Protein 4GFT (pdb70)

Sequence (188 aa):
NVEELIKMFAHFDNNSTGYLTKSSQMKNILTTWALTDQEAIDALNAFSSSEDNIDYKLFCEDILQVQLQESGGGTVQPGGSLKLSCSAAPERAFSNYAMGWFRQAPGQEREFVAGITGSGRSQYYADSVKGRFTISRDNAMNAVYLQMNSVKAEDTAVYYCAARVVPVFSDSTKGYVYWGQGTQVTVSSH

Structure (mmCIF, N/CA/C/O backbone):
data_4GFT
#
_entry.id   4GFT
#
_cell.length_a   47.848
_cell.length_b   52.951
_cell.length_c   73.226
_cell.angle_alpha   90.00
_cell.angle_beta   90.00
_cell.angle_gamma   90.00
#
_symmetry.space_group_name_H-M   'P 21 21 21'
#
loop_
_entity.id
_entity.type
_entity.pdbx_description
1 polymer 'Myosin A tail domain interacting protein'
2 polymer Nanobody
3 non-polymer 1,2-ETHANEDIOL
4 water water
#
loop_
_atom_site.group_PDB
_atom_site.id
_atom_site.type_symbol
_atom_site.label_atom_id
_atom_site.label_alt_id
_atom_site.label_comp_id
_atom_site.label_asym_id
_atom_site.label_entity_id
_atom_site.label_seq_id
_atom_site.pdbx_PDB_ins_code
_atom_site.Cartn_x
_atom_site.Cartn_y
_atom_site.Cartn_z
_atom_site.occupancy
_atom_site.B_iso_or_equiv
_atom_site.auth_seq_id
_atom_site.auth_comp_id
_atom_site.auth_asym_id
_atom_site.auth_atom_id
_atom_site.pdbx_PDB_model_num
ATOM 1 N N . ASN A 1 5 ? 6.407 -17.376 -36.864 1.00 100.18 140 ASN A N 1
ATOM 2 C CA . ASN A 1 5 ? 5.825 -15.996 -36.904 1.00 96.50 140 ASN A CA 1
ATOM 3 C C . ASN A 1 5 ? 6.700 -14.916 -36.253 1.00 84.56 140 ASN A C 1
ATOM 4 O O . ASN A 1 5 ? 6.642 -13.756 -36.672 1.00 81.18 140 ASN A O 1
ATOM 9 N N . VAL A 1 6 ? 7.488 -15.270 -35.234 1.00 80.89 141 VAL A N 1
ATOM 10 C CA . VAL A 1 6 ? 8.590 -14.378 -34.818 1.00 73.05 141 VAL A CA 1
ATOM 11 C C . VAL A 1 6 ? 9.707 -14.493 -35.873 1.00 71.73 141 VAL A C 1
ATOM 12 O O . VAL A 1 6 ? 10.369 -13.504 -36.223 1.00 66.23 141 VAL A O 1
ATOM 16 N N . GLU A 1 7 ? 9.891 -15.707 -36.389 1.00 79.13 142 GLU A N 1
ATOM 17 C CA . GLU A 1 7 ? 10.777 -15.944 -37.514 1.00 83.64 142 GLU A CA 1
ATOM 18 C C . GLU A 1 7 ? 10.438 -14.998 -38.666 1.00 82.26 142 GLU A C 1
ATOM 19 O O . GLU A 1 7 ? 11.327 -14.367 -39.245 1.00 81.11 142 GLU A O 1
ATOM 21 N N . GLU A 1 8 ? 9.148 -14.908 -38.991 1.00 85.40 143 GLU A N 1
ATOM 22 C CA . GLU A 1 8 ? 8.665 -14.008 -40.038 1.00 88.59 143 GLU A CA 1
ATOM 23 C C . GLU A 1 8 ? 8.886 -12.544 -39.637 1.00 77.66 143 GLU A C 1
ATOM 24 O O . GLU A 1 8 ? 9.301 -11.729 -40.449 1.00 77.85 143 GLU A O 1
ATOM 26 N N . LEU A 1 9 ? 8.606 -12.221 -38.381 1.00 70.56 144 LEU A N 1
ATOM 27 C CA . LEU A 1 9 ? 8.793 -10.860 -37.882 1.00 62.63 144 LEU A CA 1
ATOM 28 C C . LEU A 1 9 ? 10.233 -10.366 -38.106 1.00 56.53 144 LEU A C 1
ATOM 29 O O . LEU A 1 9 ? 10.447 -9.274 -38.659 1.00 54.07 144 LEU A O 1
ATOM 34 N N . ILE A 1 10 ? 11.208 -11.177 -37.699 1.00 56.91 145 ILE A N 1
ATOM 35 C CA . ILE A 1 10 ? 12.611 -10.864 -37.937 1.00 56.20 145 ILE A CA 1
ATOM 36 C C . ILE A 1 10 ? 12.881 -10.620 -39.420 1.00 60.95 145 ILE A C 1
ATOM 37 O O . ILE A 1 10 ? 13.603 -9.675 -39.763 1.00 58.57 145 ILE A O 1
ATOM 42 N N . LYS A 1 11 ? 12.299 -11.436 -40.295 1.00 70.09 146 LYS A N 1
ATOM 43 C CA . LYS A 1 11 ? 12.451 -11.200 -41.735 1.00 79.61 146 LYS A CA 1
ATOM 44 C C . LYS A 1 11 ? 11.894 -9.821 -42.135 1.00 76.27 146 LYS A C 1
ATOM 45 O O . LYS A 1 11 ? 12.526 -9.088 -42.920 1.00 79.17 146 LYS A O 1
ATOM 47 N N . MET A 1 12 ? 10.722 -9.468 -41.599 1.00 72.97 147 MET A N 1
ATOM 48 C CA . MET A 1 12 ? 10.111 -8.157 -41.873 1.00 73.04 147 MET A CA 1
ATOM 49 C C . MET A 1 12 ? 10.947 -6.977 -41.362 1.00 62.10 147 MET A C 1
ATOM 50 O O . MET A 1 12 ? 11.079 -5.959 -42.043 1.00 64.30 147 MET A O 1
ATOM 55 N N . PHE A 1 13 ? 11.501 -7.107 -40.170 1.00 53.18 148 PHE A N 1
ATOM 56 C CA . PHE A 1 13 ? 12.420 -6.103 -39.683 1.00 46.12 148 PHE A CA 1
ATOM 57 C C . PHE A 1 13 ? 13.570 -6.014 -40.666 1.00 50.63 148 PHE A C 1
ATOM 58 O O . PHE A 1 13 ? 13.931 -4.932 -41.071 1.00 49.25 148 PHE A O 1
ATOM 66 N N . ALA A 1 14 ? 14.108 -7.157 -41.099 1.00 22.85 149 ALA A N 1
ATOM 67 C CA . ALA A 1 14 ? 15.238 -7.104 -42.025 1.00 24.50 149 ALA A CA 1
ATOM 68 C C . ALA A 1 14 ? 14.858 -6.423 -43.347 1.00 26.47 149 ALA A C 1
ATOM 69 O O . ALA A 1 14 ? 15.654 -5.651 -43.889 1.00 26.25 149 ALA A O 1
ATOM 71 N N . HIS A 1 15 ? 13.650 -6.688 -43.854 1.00 29.54 150 HIS A N 1
ATOM 72 C CA . HIS A 1 15 ? 13.157 -6.017 -45.076 1.00 32.05 150 HIS A CA 1
ATOM 73 C C . HIS A 1 15 ? 13.157 -4.491 -44.985 1.00 29.79 150 HIS A C 1
ATOM 74 O O . HIS A 1 15 ? 13.425 -3.812 -45.975 1.00 28.51 150 HIS A O 1
ATOM 81 N N . PHE A 1 16 ? 12.854 -3.931 -43.819 1.00 26.30 151 PHE A N 1
ATOM 82 C CA . PHE A 1 16 ? 12.872 -2.465 -43.676 1.00 25.24 151 PHE A CA 1
ATOM 83 C C . PHE A 1 16 ? 14.214 -1.900 -43.212 1.00 22.44 151 PHE A C 1
ATOM 84 O O . PHE A 1 16 ? 14.319 -0.696 -43.025 1.00 22.24 151 PHE A O 1
ATOM 92 N N . ASP A 1 17 ? 15.211 -2.756 -42.978 1.00 20.99 152 ASP A N 1
ATOM 93 C CA . ASP A 1 17 ? 16.566 -2.326 -42.588 1.00 18.55 152 ASP A CA 1
ATOM 94 C C . ASP A 1 17 ? 17.356 -2.071 -43.872 1.00 18.16 152 ASP A C 1
ATOM 95 O O . ASP A 1 17 ? 18.021 -2.953 -44.425 1.00 19.21 152 ASP A O 1
ATOM 100 N N . ASN A 1 18 ? 17.216 -0.850 -44.394 1.00 16.90 153 ASN A N 1
ATOM 101 C CA . ASN A 1 18 ? 17.684 -0.559 -45.749 1.00 17.48 153 ASN A CA 1
ATOM 102 C C . ASN A 1 18 ? 19.210 -0.725 -46.001 1.00 17.62 153 ASN A C 1
ATOM 103 O O . ASN A 1 18 ? 19.649 -1.133 -47.106 1.00 18.35 153 ASN A O 1
ATOM 108 N N . ASN A 1 19 ? 20.003 -0.440 -44.971 1.00 16.55 154 ASN A N 1
ATOM 109 C CA . ASN A 1 19 ? 21.452 -0.552 -45.015 1.00 17.77 154 ASN A CA 1
ATOM 110 C C . ASN A 1 19 ? 21.999 -1.824 -44.348 1.00 19.28 154 ASN A C 1
ATOM 111 O O . ASN A 1 19 ? 23.209 -1.978 -44.181 1.00 20.69 154 ASN A O 1
ATOM 116 N N . SER A 1 20 ? 21.103 -2.720 -43.944 1.00 20.17 155 SER A N 1
ATOM 117 C CA . SER A 1 20 ? 21.473 -3.990 -43.315 1.00 22.88 155 SER A CA 1
ATOM 118 C C . SER A 1 20 ? 22.418 -3.796 -42.125 1.00 23.39 155 SER A C 1
ATOM 119 O O . SER A 1 20 ? 23.452 -4.454 -42.035 1.00 26.17 155 SER A O 1
ATOM 122 N N . THR A 1 21 ? 22.083 -2.852 -41.264 1.00 21.80 156 THR A N 1
ATOM 123 C CA . THR A 1 21 ? 22.888 -2.517 -40.095 1.00 22.08 156 THR A CA 1
ATOM 124 C C . THR A 1 21 ? 22.503 -3.376 -38.897 1.00 22.22 156 THR A C 1
ATOM 125 O O . THR A 1 21 ? 23.253 -3.447 -37.928 1.00 23.19 156 THR A O 1
ATOM 129 N N . GLY A 1 22 ? 21.318 -3.978 -38.944 1.00 20.58 157 GLY A N 1
ATOM 130 C CA . GLY A 1 22 ? 20.797 -4.753 -37.798 1.00 21.40 157 GLY A CA 1
ATOM 131 C C . GLY A 1 22 ? 20.086 -3.863 -36.789 1.00 19.52 157 GLY A C 1
ATOM 132 O O . GLY A 1 22 ? 19.657 -4.350 -35.709 1.00 19.68 157 GLY A O 1
ATOM 133 N N . TYR A 1 23 ? 20.000 -2.575 -37.097 1.00 18.37 158 TYR A N 1
ATOM 134 C CA . TYR A 1 23 ? 19.321 -1.618 -36.244 1.00 18.64 158 TYR A CA 1
ATOM 135 C C . TYR A 1 23 ? 18.104 -0.969 -36.930 1.00 16.97 158 TYR A C 1
ATOM 136 O O . TYR A 1 23 ? 18.152 -0.655 -38.109 1.00 17.41 158 TYR A O 1
ATOM 145 N N . LEU A 1 24 ? 17.040 -0.764 -36.147 1.00 15.28 159 LEU A N 1
ATOM 146 C CA . LEU A 1 24 ? 15.897 0.055 -36.550 1.00 14.56 159 LEU A CA 1
ATOM 147 C C . LEU A 1 24 ? 15.534 0.945 -35.391 1.00 14.51 159 LEU A C 1
ATOM 148 O O . LEU A 1 24 ? 15.861 0.631 -34.254 1.00 15.30 159 LEU A O 1
ATOM 153 N N . THR A 1 25 ? 14.835 2.051 -35.678 1.00 13.92 160 THR A N 1
ATOM 154 C CA . THR A 1 25 ? 14.341 2.912 -34.593 1.00 14.90 160 THR A CA 1
ATOM 155 C C . THR A 1 25 ? 13.152 2.246 -33.924 1.00 14.60 160 THR A C 1
ATOM 156 O O . THR A 1 25 ? 12.444 1.424 -34.516 1.00 13.92 160 THR A O 1
ATOM 160 N N . LYS A 1 26 ? 12.906 2.623 -32.679 1.00 15.58 161 LYS A N 1
ATOM 161 C CA . LYS A 1 26 ? 11.703 2.115 -32.005 1.00 15.32 161 LYS A CA 1
ATOM 162 C C . LYS A 1 26 ? 10.449 2.389 -32.830 1.00 15.93 161 LYS A C 1
ATOM 163 O O . LYS A 1 26 ? 9.563 1.547 -32.945 1.00 15.88 161 LYS A O 1
ATOM 169 N N . SER A 1 27 ? 10.386 3.567 -33.426 1.00 16.02 162 SER A N 1
ATOM 170 C CA A SER A 1 27 ? 9.240 3.990 -34.217 0.70 17.97 162 SER A CA 1
ATOM 171 C CA B SER A 1 27 ? 9.185 3.941 -34.166 0.30 17.38 162 SER A CA 1
ATOM 172 C C . SER A 1 27 ? 8.977 3.053 -35.390 1.00 17.34 162 SER A C 1
ATOM 173 O O . SER A 1 27 ? 7.848 2.655 -35.650 1.00 19.22 162 SER A O 1
ATOM 178 N N . GLN A 1 28 ? 10.033 2.750 -36.114 1.00 16.21 163 GLN A N 1
ATOM 179 C CA . GLN A 1 28 ? 9.980 1.859 -37.242 1.00 16.31 163 GLN A CA 1
ATOM 180 C C . GLN A 1 28 ? 9.495 0.513 -36.797 1.00 17.22 163 GLN A C 1
ATOM 181 O O . GLN A 1 28 ? 8.680 -0.105 -37.480 1.00 19.18 163 GLN A O 1
ATOM 187 N N . MET A 1 29 ? 9.984 0.054 -35.648 1.00 15.72 164 MET A N 1
ATOM 188 C CA . MET A 1 29 ? 9.611 -1.226 -35.149 1.00 16.57 164 MET A CA 1
ATOM 189 C C . MET A 1 29 ? 8.161 -1.267 -34.701 1.00 17.21 164 MET A C 1
ATOM 190 O O . MET A 1 29 ? 7.523 -2.219 -35.019 1.00 19.17 164 MET A O 1
ATOM 195 N N . LYS A 1 30 ? 7.660 -0.203 -34.071 1.00 30.44 165 LYS A N 1
ATOM 196 C CA . LYS A 1 30 ? 6.251 -0.107 -33.690 1.00 34.51 165 LYS A CA 1
ATOM 197 C C . LYS A 1 30 ? 5.346 -0.132 -34.912 1.00 39.61 165 LYS A C 1
ATOM 198 O O . LYS A 1 30 ? 4.313 -0.787 -34.898 1.00 45.91 165 LYS A O 1
ATOM 204 N N . ASN A 1 31 ? 5.718 0.618 -35.946 1.00 41.71 166 ASN A N 1
ATOM 205 C CA . ASN A 1 31 ? 4.943 0.668 -37.198 1.00 51.85 166 ASN A CA 1
ATOM 206 C C . ASN A 1 31 ? 4.775 -0.721 -37.787 1.00 52.75 166 ASN A C 1
ATOM 207 O O . ASN A 1 31 ? 3.692 -1.089 -38.257 1.00 63.29 166 ASN A O 1
ATOM 212 N N . ILE A 1 32 ? 5.851 -1.496 -37.723 1.00 45.94 167 ILE A N 1
ATOM 213 C CA . ILE A 1 32 ? 5.873 -2.853 -38.248 1.00 51.58 167 ILE A CA 1
ATOM 214 C C . ILE A 1 32 ? 5.12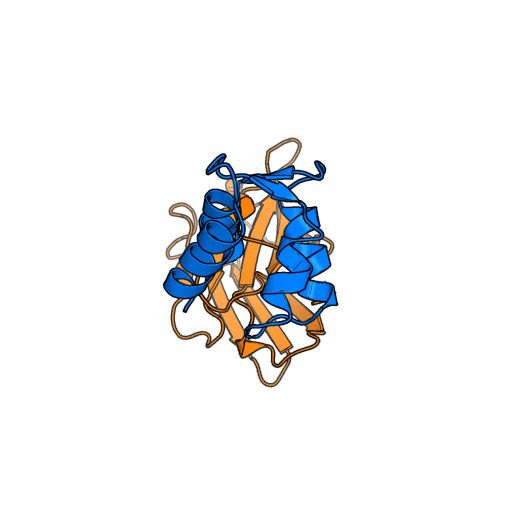2 -3.823 -37.340 1.00 54.76 167 ILE A C 1
ATOM 215 O O . ILE A 1 32 ? 4.414 -4.691 -37.816 1.00 66.99 167 ILE A O 1
ATOM 220 N N . LEU A 1 33 ? 5.300 -3.681 -36.031 1.00 48.22 168 LEU A N 1
ATOM 221 C CA . LEU A 1 33 ? 4.598 -4.517 -35.061 1.00 56.31 168 LEU A CA 1
ATOM 222 C C . LEU A 1 33 ? 3.082 -4.300 -35.108 1.00 66.49 168 LEU A C 1
ATOM 223 O O . LEU A 1 33 ? 2.321 -5.241 -34.853 1.00 81.09 168 LEU A O 1
ATOM 228 N N . THR A 1 34 ? 2.637 -3.083 -35.439 1.00 55.71 169 THR A N 1
ATOM 229 C CA . THR A 1 34 ? 1.211 -2.841 -35.691 1.00 64.85 169 THR A CA 1
ATOM 230 C C . THR A 1 34 ? 0.744 -3.705 -36.861 1.00 68.00 169 THR A C 1
ATOM 231 O O . THR A 1 34 ? -0.316 -4.315 -36.790 1.00 73.55 169 THR A O 1
ATOM 235 N N . THR A 1 35 ? 1.544 -3.775 -37.926 1.00 67.67 170 THR A N 1
ATOM 236 C CA . THR A 1 35 ? 1.206 -4.620 -39.081 1.00 75.09 170 THR A CA 1
ATOM 237 C C . THR A 1 35 ? 1.665 -6.063 -38.821 1.00 70.24 170 THR A C 1
ATOM 238 O O . THR A 1 35 ? 2.603 -6.537 -39.457 1.00 72.53 170 THR A O 1
ATOM 240 N N . TRP A 1 36 ? 0.979 -6.752 -37.900 1.00 68.42 171 TRP A N 1
ATOM 241 C CA . TRP A 1 36 ? 1.398 -8.068 -37.364 1.00 68.05 171 TRP A CA 1
ATOM 242 C C . TRP A 1 36 ? 0.946 -8.163 -35.908 1.00 65.46 171 TRP A C 1
ATOM 243 O O . TRP A 1 36 ? 0.354 -9.151 -35.490 1.00 71.05 171 TRP A O 1
ATOM 254 N N . ALA A 1 39 ? -0.263 -9.274 -32.284 1.00 83.36 174 ALA A N 1
ATOM 255 C CA . ALA A 1 39 ? -0.688 -9.914 -31.046 1.00 94.99 174 ALA A CA 1
ATOM 256 C C . ALA A 1 39 ? -0.613 -8.952 -29.853 1.00 98.67 174 ALA A C 1
ATOM 257 O O . ALA A 1 39 ? -1.566 -8.830 -29.083 1.00 109.11 174 ALA A O 1
ATOM 259 N N . LEU A 1 40 ? 0.532 -8.284 -29.714 1.00 33.12 175 LEU A N 1
ATOM 260 C CA . LEU A 1 40 ? 0.779 -7.276 -28.665 1.00 27.89 175 LEU A CA 1
ATOM 261 C C . LEU A 1 40 ? -0.168 -6.108 -28.796 1.00 24.43 175 LEU A C 1
ATOM 262 O O . LEU A 1 40 ? -0.560 -5.722 -29.910 1.00 26.60 175 LEU A O 1
ATOM 267 N N . THR A 1 41 ? -0.526 -5.502 -27.676 1.00 21.30 176 THR A N 1
ATOM 268 C CA . THR A 1 41 ? -1.240 -4.239 -27.748 1.00 19.78 176 THR A CA 1
ATOM 269 C C . THR A 1 41 ? -0.256 -3.147 -28.147 1.00 17.35 176 THR A C 1
ATOM 270 O O . THR A 1 41 ? 0.956 -3.318 -28.017 1.00 17.02 176 THR A O 1
ATOM 274 N N . ASP A 1 42 ? -0.767 -2.022 -28.633 1.00 17.32 177 ASP A N 1
ATOM 275 C CA . ASP A 1 42 ? 0.130 -0.881 -28.932 1.00 16.65 177 ASP A CA 1
ATOM 276 C C . ASP A 1 42 ? 0.949 -0.525 -27.707 1.00 13.83 177 ASP A C 1
ATOM 277 O O . ASP A 1 42 ? 2.160 -0.233 -27.797 1.00 13.79 177 ASP A O 1
ATOM 282 N N . GLN A 1 43 ? 0.309 -0.522 -26.548 1.00 13.06 178 GLN A N 1
ATOM 283 C CA . GLN A 1 43 ? 1.028 -0.141 -25.314 1.00 12.22 178 GLN A CA 1
ATOM 284 C C . GLN A 1 43 ? 2.109 -1.153 -24.952 1.00 12.68 178 GLN A C 1
ATOM 285 O O . GLN A 1 43 ? 3.186 -0.790 -24.508 1.00 13.12 178 GLN A O 1
ATOM 291 N N . GLU A 1 44 ? 1.815 -2.430 -25.148 1.00 12.89 179 GLU A N 1
ATOM 292 C CA . GLU A 1 44 ? 2.814 -3.474 -24.891 1.00 13.02 179 GLU A CA 1
ATOM 293 C C . GLU A 1 44 ? 4.017 -3.335 -25.791 1.00 12.93 179 GLU A C 1
ATOM 294 O O . GLU A 1 44 ? 5.133 -3.568 -25.350 1.00 13.35 179 GLU A O 1
ATOM 300 N N . ALA A 1 45 ? 3.802 -2.961 -27.031 1.00 13.08 180 ALA A N 1
ATOM 301 C CA . ALA A 1 45 ? 4.946 -2.716 -27.933 1.00 13.99 180 ALA A CA 1
ATOM 302 C C . ALA A 1 45 ? 5.818 -1.593 -27.417 1.00 13.99 180 ALA A C 1
ATOM 303 O O . ALA A 1 45 ? 7.034 -1.738 -27.340 1.00 14.41 180 ALA A O 1
ATOM 305 N N . ILE A 1 46 ? 5.208 -0.475 -27.036 1.00 13.57 181 ILE A N 1
ATOM 306 C CA . ILE A 1 46 ? 5.960 0.639 -26.418 1.00 13.21 181 ILE A CA 1
ATOM 307 C C . ILE A 1 46 ? 6.750 0.171 -25.171 1.00 12.88 181 ILE A C 1
ATOM 308 O O . ILE A 1 46 ? 7.964 0.406 -25.032 1.00 13.83 181 ILE A O 1
ATOM 313 N N . ASP A 1 47 ? 6.039 -0.490 -24.261 1.00 12.59 182 ASP A N 1
ATOM 314 C CA . ASP A 1 47 ? 6.626 -0.924 -23.018 1.00 13.57 182 ASP A CA 1
ATOM 315 C C . ASP A 1 47 ? 7.769 -1.906 -23.255 1.00 13.11 182 ASP A C 1
ATOM 316 O O . ASP A 1 47 ? 8.760 -1.849 -22.569 1.00 14.24 182 ASP A O 1
ATOM 321 N N . ALA A 1 48 ? 7.573 -2.875 -24.145 1.00 12.85 183 ALA A N 1
ATOM 322 C CA . ALA A 1 48 ? 8.604 -3.840 -24.461 1.00 13.39 183 ALA A CA 1
ATOM 323 C C . ALA A 1 48 ? 9.853 -3.215 -25.016 1.00 13.77 183 ALA A C 1
ATOM 324 O O . ALA A 1 48 ? 10.958 -3.546 -24.591 1.00 14.71 183 ALA A O 1
ATOM 326 N N . LEU A 1 49 ? 9.692 -2.309 -25.951 1.00 13.44 184 LEU A N 1
ATOM 327 C CA . LEU A 1 49 ? 10.850 -1.648 -26.518 1.00 13.89 184 LEU A CA 1
ATOM 328 C C . LEU A 1 49 ? 11.550 -0.795 -25.483 1.00 13.89 184 LEU A C 1
ATOM 329 O O . LEU A 1 49 ? 12.767 -0.792 -25.420 1.00 15.40 184 LEU A O 1
ATOM 334 N N . ASN A 1 50 ? 10.797 -0.124 -24.627 1.00 14.28 185 ASN A N 1
ATOM 335 C CA . ASN A 1 50 ? 11.414 0.680 -23.565 1.00 15.59 185 ASN A CA 1
ATOM 336 C C . ASN A 1 50 ? 12.072 -0.152 -22.466 1.00 15.82 185 ASN A C 1
ATOM 337 O O . ASN A 1 50 ? 13.121 0.223 -21.956 1.00 17.31 185 ASN A O 1
ATOM 342 N N . ALA A 1 51 ? 11.523 -1.316 -22.170 1.00 16.15 186 ALA A N 1
ATOM 343 C CA . ALA A 1 51 ? 12.160 -2.228 -21.226 1.00 17.27 186 ALA A CA 1
ATOM 344 C C . ALA A 1 51 ? 13.496 -2.727 -21.771 1.00 17.88 186 ALA A C 1
ATOM 345 O O . ALA A 1 51 ? 14.443 -2.932 -21.035 1.00 19.18 186 ALA A O 1
ATOM 347 N N . PHE A 1 52 ? 13.526 -2.998 -23.063 1.00 16.93 187 PHE A N 1
ATOM 348 C CA . PHE A 1 52 ? 14.701 -3.523 -23.705 1.00 17.71 187 PHE A CA 1
ATOM 349 C C . PHE A 1 52 ? 15.840 -2.515 -23.779 1.00 18.70 187 PHE A C 1
ATOM 350 O O . PHE A 1 52 ? 16.975 -2.875 -23.548 1.00 19.77 187 PHE A O 1
ATOM 358 N N . SER A 1 53 ? 15.533 -1.258 -24.089 1.00 18.02 188 SER A N 1
ATOM 359 C CA . SER A 1 53 ? 16.574 -0.275 -24.261 1.00 20.47 188 SER A CA 1
ATOM 360 C C . SER A 1 53 ? 16.062 1.130 -24.132 1.00 20.78 188 SER A C 1
ATOM 361 O O . SER A 1 53 ? 14.958 1.415 -24.577 1.00 19.85 188 SER A O 1
ATOM 364 N N . SER A 1 54 ? 16.933 1.999 -23.597 1.00 22.96 189 SER A N 1
ATOM 365 C CA A SER A 1 54 ? 16.637 3.419 -23.468 0.50 23.88 189 SER A CA 1
ATOM 366 C CA B SER A 1 54 ? 16.664 3.426 -23.461 0.50 23.66 189 SER A CA 1
ATOM 367 C C . SER A 1 54 ? 17.076 4.217 -24.694 1.00 24.94 189 SER A C 1
ATOM 368 O O . SER A 1 54 ? 16.766 5.388 -24.789 1.00 27.64 189 SER A O 1
ATOM 373 N N . GLU A 1 55 ? 17.798 3.580 -25.612 1.00 33.81 190 GLU A N 1
ATOM 374 C CA . GLU A 1 55 ? 18.280 4.227 -26.854 1.00 32.59 190 GLU A CA 1
ATOM 375 C C . GLU A 1 55 ? 17.266 4.043 -27.975 1.00 26.91 190 GLU A C 1
ATOM 376 O O . GLU A 1 55 ? 16.601 3.018 -28.034 1.00 23.96 190 GLU A O 1
ATOM 382 N N . ASP A 1 56 ? 17.205 4.992 -28.900 1.00 27.05 191 ASP A N 1
ATOM 383 C CA . ASP A 1 56 ? 16.198 4.944 -29.970 1.00 25.43 191 ASP A CA 1
ATOM 384 C C . ASP A 1 56 ? 16.480 3.894 -31.009 1.00 22.21 191 ASP A C 1
ATOM 385 O O . ASP A 1 56 ? 15.547 3.424 -31.658 1.00 22.32 191 ASP A O 1
ATOM 390 N N . ASN A 1 57 ? 17.747 3.565 -31.225 1.00 20.95 192 ASN A N 1
ATOM 391 C CA . ASN A 1 57 ? 18.113 2.575 -32.237 1.00 19.03 192 ASN A CA 1
ATOM 392 C C . ASN A 1 57 ? 18.233 1.229 -31.562 1.00 17.93 192 ASN A C 1
ATOM 393 O O . ASN A 1 57 ? 18.990 1.094 -30.579 1.00 19.99 192 ASN A O 1
ATOM 398 N N . ILE A 1 58 ? 17.530 0.247 -32.113 1.00 16.32 193 ILE A N 1
ATOM 399 C CA . ILE A 1 58 ? 17.353 -1.068 -31.486 1.00 16.56 193 ILE A CA 1
ATOM 400 C C . ILE A 1 58 ? 17.926 -2.193 -32.344 1.00 17.00 193 ILE A C 1
ATOM 401 O O . ILE A 1 58 ? 17.665 -2.242 -33.517 1.00 16.33 193 ILE A O 1
ATOM 406 N N . ASP A 1 59 ? 18.696 -3.069 -31.724 1.00 20.59 194 ASP A N 1
ATOM 407 C CA . ASP A 1 59 ? 19.193 -4.310 -32.347 1.00 20.45 194 ASP A CA 1
ATOM 408 C C . ASP A 1 59 ? 17.985 -5.237 -32.396 1.00 18.25 194 ASP A C 1
ATOM 409 O O . ASP A 1 59 ? 17.642 -5.913 -31.383 1.00 17.81 194 ASP A O 1
ATOM 414 N N . TYR A 1 60 ? 17.290 -5.240 -33.536 1.00 17.64 195 TYR A N 1
ATOM 415 C CA . TYR A 1 60 ? 16.002 -5.921 -33.591 1.00 17.05 195 TYR A CA 1
ATOM 416 C C . TYR A 1 60 ? 16.092 -7.429 -33.408 1.00 17.99 195 TYR A C 1
ATOM 417 O O . TYR A 1 60 ? 15.179 -8.044 -32.828 1.00 17.69 195 TYR A O 1
ATOM 426 N N . LYS A 1 61 ? 17.190 -8.033 -33.833 1.00 19.96 196 LYS A N 1
ATOM 427 C CA . LYS A 1 61 ? 17.371 -9.468 -33.637 1.00 22.38 196 LYS A CA 1
ATOM 428 C C . LYS A 1 61 ? 17.482 -9.822 -32.183 1.00 21.74 196 LYS A C 1
ATOM 429 O O . LYS A 1 61 ? 16.869 -10.780 -31.725 1.00 22.30 196 LYS A O 1
ATOM 435 N N . LEU A 1 62 ? 18.241 -9.020 -31.458 1.00 21.14 197 LEU A N 1
ATOM 436 C CA . LEU A 1 62 ? 18.419 -9.239 -30.025 1.00 21.54 197 LEU A CA 1
ATOM 437 C C . LEU A 1 62 ? 17.128 -8.960 -29.274 1.00 18.98 197 LEU A C 1
ATOM 438 O O . LEU A 1 62 ? 16.811 -9.640 -28.300 1.00 19.03 197 LEU A O 1
ATOM 443 N N . PHE A 1 63 ? 16.396 -7.951 -29.727 1.00 17.34 198 PHE A N 1
ATOM 444 C CA . PHE A 1 63 ? 15.075 -7.637 -29.143 1.00 16.48 198 PHE A CA 1
ATOM 445 C C . PHE A 1 63 ? 14.146 -8.832 -29.271 1.00 17.25 198 PHE A C 1
ATOM 446 O O . PHE A 1 63 ? 13.463 -9.265 -28.312 1.00 16.85 198 PHE A O 1
ATOM 454 N N . CYS A 1 64 ? 14.141 -9.423 -30.447 1.00 18.62 199 CYS A N 1
ATOM 455 C CA . CYS A 1 64 ? 13.252 -10.553 -30.672 1.00 21.21 199 CYS A CA 1
ATOM 456 C C . CYS A 1 64 ? 13.682 -11.733 -29.797 1.00 22.51 199 CYS A C 1
ATOM 457 O O . CYS A 1 64 ? 12.839 -12.387 -29.164 1.00 23.31 199 CYS A O 1
ATOM 460 N N . GLU A 1 65 ? 14.984 -11.990 -29.759 1.00 23.54 200 GLU A N 1
ATOM 461 C CA . GLU A 1 65 ? 15.495 -13.099 -28.946 1.00 26.51 200 GLU A CA 1
ATOM 462 C C . GLU A 1 65 ? 15.154 -12.960 -27.456 1.00 24.87 200 GLU A C 1
ATOM 463 O O . GLU A 1 65 ? 14.761 -13.938 -26.809 1.00 25.33 200 GLU A O 1
ATOM 469 N N . ASP A 1 66 ? 15.358 -11.767 -26.916 1.00 22.61 201 ASP A N 1
ATOM 470 C CA . ASP A 1 66 ? 15.140 -11.503 -25.509 1.00 22.33 201 ASP A CA 1
ATOM 471 C C . ASP A 1 66 ? 13.675 -11.353 -25.149 1.00 20.31 201 ASP A C 1
ATOM 472 O O . ASP A 1 66 ? 13.238 -11.904 -24.123 1.00 20.47 201 ASP A O 1
ATOM 477 N N . ILE A 1 67 ? 12.927 -10.587 -25.937 1.00 18.36 202 ILE A N 1
ATOM 478 C CA . ILE A 1 67 ? 11.575 -10.186 -25.520 1.00 18.08 202 ILE A CA 1
ATOM 479 C C . ILE A 1 67 ? 10.486 -11.088 -26.064 1.00 19.08 202 ILE A C 1
ATOM 480 O O . ILE A 1 67 ? 9.427 -11.264 -25.420 1.00 19.21 202 ILE A O 1
ATOM 485 N N . LEU A 1 68 ? 10.711 -11.630 -27.258 1.00 19.70 203 LEU A N 1
ATOM 486 C CA . LEU A 1 68 ? 9.667 -12.357 -27.969 1.00 22.77 203 LEU A CA 1
ATOM 487 C C . LEU A 1 68 ? 9.825 -13.864 -28.080 1.00 26.19 203 LEU A C 1
ATOM 488 O O . LEU A 1 68 ? 8.852 -14.536 -28.384 1.00 29.31 203 LEU A O 1
ATOM 493 N N . GLN A 1 69 ? 11.008 -14.393 -27.801 1.00 28.02 204 GLN A N 1
ATOM 494 C CA . GLN A 1 69 ? 11.291 -15.824 -28.000 1.00 34.00 204 GLN A CA 1
ATOM 495 C C . GLN A 1 69 ? 11.522 -16.574 -26.698 1.00 35.56 204 GLN A C 1
ATOM 496 O O . GLN A 1 69 ? 11.630 -17.822 -26.692 1.00 39.80 204 GLN A O 1
ATOM 511 N N . VAL B 2 2 ? 0.414 -5.451 -18.098 1.00 15.83 3 VAL B N 1
ATOM 512 C CA . VAL B 2 2 ? -0.071 -6.208 -16.962 1.00 15.71 3 VAL B CA 1
ATOM 513 C C . VAL B 2 2 ? 0.310 -5.455 -15.707 1.00 16.75 3 VAL B C 1
ATOM 514 O O . VAL B 2 2 ? 1.494 -5.239 -15.484 1.00 16.23 3 VAL B O 1
ATOM 518 N N . GLN B 2 3 ? -0.668 -5.084 -14.883 1.00 16.51 4 GLN B N 1
ATOM 519 C CA . GLN B 2 3 ? -0.382 -4.567 -13.554 1.00 18.14 4 GLN B CA 1
ATOM 520 C C . GLN B 2 3 ? -0.224 -5.796 -12.686 1.00 15.78 4 GLN B C 1
ATOM 521 O O . GLN B 2 3 ? -1.042 -6.688 -12.756 1.00 16.16 4 GLN B O 1
ATOM 527 N N . LEU B 2 4 ? 0.757 -5.781 -11.785 1.00 14.02 5 LEU B N 1
ATOM 528 C CA . LEU B 2 4 ? 1.096 -6.952 -10.972 1.00 13.58 5 LEU B CA 1
ATOM 529 C C . LEU B 2 4 ? 1.273 -6.542 -9.514 1.00 14.07 5 LEU B C 1
ATOM 530 O O . LEU B 2 4 ? 1.971 -5.584 -9.234 1.00 14.89 5 LEU B O 1
ATOM 535 N N . GLN B 2 5 ? 0.662 -7.273 -8.588 1.00 14.49 6 GLN B N 1
ATOM 536 C CA . GLN B 2 5 ? 0.792 -6.975 -7.185 1.00 15.23 6 GLN B CA 1
ATOM 537 C C . GLN B 2 5 ? 0.905 -8.276 -6.398 1.00 14.72 6 GLN B C 1
ATOM 538 O O . GLN B 2 5 ? -0.018 -9.087 -6.406 1.00 16.35 6 GLN B O 1
ATOM 544 N N . GLU B 2 6 ? 2.013 -8.412 -5.671 1.00 14.65 7 GLU B N 1
ATOM 545 C CA . GLU B 2 6 ? 2.260 -9.569 -4.823 1.00 14.99 7 GLU B CA 1
ATOM 546 C C . GLU B 2 6 ? 1.603 -9.409 -3.473 1.00 15.82 7 GLU B C 1
ATOM 547 O O . GLU B 2 6 ? 1.445 -8.281 -2.963 1.00 15.67 7 GLU B O 1
ATOM 553 N N . SER B 2 7 ? 1.365 -10.553 -2.858 1.00 16.94 8 SER B N 1
ATOM 554 C CA . SER B 2 7 ? 0.883 -10.624 -1.503 1.00 18.24 8 SER B CA 1
ATOM 555 C C . SER B 2 7 ? 1.359 -11.925 -0.865 1.00 17.66 8 SER B C 1
ATOM 556 O O . SER B 2 7 ? 1.867 -12.819 -1.531 1.00 16.37 8 SER B O 1
ATOM 559 N N . GLY B 2 8 ? 1.221 -12.015 0.452 1.00 17.51 9 GLY B N 1
ATOM 560 C CA . GLY B 2 8 ? 1.630 -13.229 1.157 1.00 18.88 9 GLY B CA 1
ATOM 561 C C . GLY B 2 8 ? 3.011 -13.177 1.781 1.00 19.60 9 GLY B C 1
ATOM 562 O O . GLY B 2 8 ? 3.432 -14.153 2.389 1.00 22.66 9 GLY B O 1
ATOM 563 N N . GLY B 2 9 ? 3.692 -12.045 1.694 1.00 20.09 10 GLY B N 1
ATOM 564 C CA . GLY B 2 9 ? 5.015 -11.937 2.286 1.00 21.06 10 GLY B CA 1
ATOM 565 C C . GLY B 2 9 ? 4.954 -12.005 3.788 1.00 22.89 10 GLY B C 1
ATOM 566 O O . GLY B 2 9 ? 3.886 -11.806 4.403 1.00 23.73 10 GLY B O 1
ATOM 567 N N . GLY B 2 10 ? 6.104 -12.240 4.402 1.00 22.91 11 GLY B N 1
ATOM 568 C CA . GLY B 2 10 ? 6.194 -12.262 5.850 1.00 23.95 11 GLY B CA 1
ATOM 569 C C . GLY B 2 10 ? 7.318 -13.157 6.305 1.00 25.13 11 GLY B C 1
ATOM 570 O O . GLY B 2 10 ? 8.256 -13.424 5.556 1.00 24.58 11 GLY B O 1
ATOM 571 N N . THR B 2 11 ? 7.203 -13.611 7.550 1.00 26.94 12 THR B N 1
ATOM 572 C CA . THR B 2 11 ? 8.239 -14.379 8.208 1.00 29.97 12 THR B CA 1
ATOM 573 C C . THR B 2 11 ? 7.815 -15.852 8.294 1.00 30.53 12 THR B C 1
ATOM 574 O O . THR B 2 11 ? 6.649 -16.165 8.474 1.00 32.01 12 THR B O 1
ATOM 578 N N . VAL B 2 12 ? 8.773 -16.738 8.107 1.00 29.17 13 VAL B N 1
ATOM 579 C CA . VAL B 2 12 ? 8.537 -18.164 8.111 1.00 26.43 13 VAL B CA 1
ATOM 580 C C . VAL B 2 12 ? 9.772 -18.808 8.771 1.00 25.10 13 VAL B C 1
ATOM 581 O O . VAL B 2 12 ? 10.901 -18.375 8.554 1.00 24.45 13 VAL B O 1
ATOM 585 N N . GLN B 2 13 ? 9.554 -19.844 9.569 1.00 26.24 14 GLN B N 1
ATOM 586 C CA . GLN B 2 13 ? 10.654 -20.584 10.191 1.00 26.91 14 GLN B CA 1
ATOM 587 C C . GLN B 2 13 ? 11.438 -21.385 9.184 1.00 25.65 14 GLN B C 1
ATOM 588 O O . GLN B 2 13 ? 10.840 -21.907 8.216 1.00 25.19 14 GLN B O 1
ATOM 594 N N . PRO B 2 14 ? 12.754 -21.577 9.431 1.00 25.86 15 PRO B N 1
ATOM 595 C CA . PRO B 2 14 ? 13.472 -22.538 8.607 1.00 27.49 15 PRO B CA 1
ATOM 596 C C . PRO B 2 14 ? 12.748 -23.877 8.579 1.00 30.05 15 PRO B C 1
ATOM 597 O O . PRO B 2 14 ? 12.316 -24.382 9.6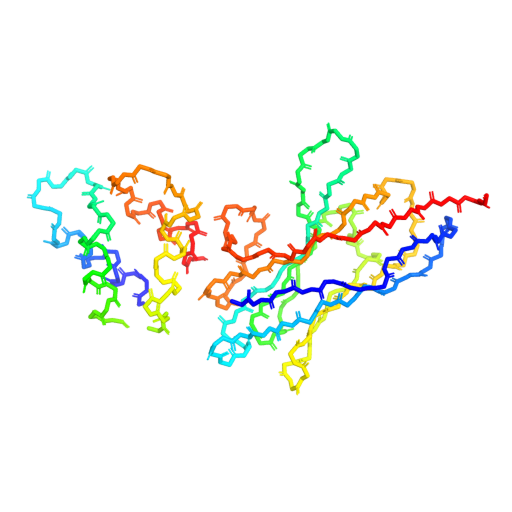31 1.00 31.59 15 PRO B O 1
ATOM 601 N N . GLY B 2 15 ? 12.644 -24.439 7.379 1.00 31.01 16 GLY B N 1
ATOM 602 C CA . GLY B 2 15 ? 11.969 -25.704 7.155 1.00 34.65 16 GLY B CA 1
ATOM 603 C C . GLY B 2 15 ? 10.486 -25.568 6.917 1.00 32.25 16 GLY B C 1
ATOM 604 O O . GLY B 2 15 ? 9.825 -26.544 6.545 1.00 35.65 16 GLY B O 1
ATOM 605 N N . GLY B 2 16 ? 9.960 -24.350 7.082 1.00 28.52 17 GLY B N 1
ATOM 606 C CA . GLY B 2 16 ? 8.534 -24.104 6.996 1.00 27.02 17 GLY B CA 1
ATOM 607 C C . GLY B 2 16 ? 8.073 -23.862 5.566 1.00 25.19 17 GLY B C 1
ATOM 608 O O . GLY B 2 16 ? 8.844 -24.041 4.605 1.00 25.62 17 GLY B O 1
ATOM 609 N N . SER B 2 17 ? 6.815 -23.455 5.446 1.00 24.39 18 SER B N 1
ATOM 610 C CA . SER B 2 17 ? 6.169 -23.230 4.133 1.00 24.14 18 SER B CA 1
ATOM 611 C C . SER B 2 17 ? 5.464 -21.892 4.136 1.00 22.72 18 SER B C 1
ATOM 612 O O . SER B 2 17 ? 4.990 -21.453 5.184 1.00 23.06 18 SER B O 1
ATOM 615 N N . LEU B 2 18 ? 5.396 -21.247 2.964 1.00 22.39 19 LEU B N 1
ATOM 616 C CA . LEU B 2 18 ? 4.735 -19.968 2.777 1.00 24.44 19 LEU B CA 1
ATOM 617 C C . LEU B 2 18 ? 4.292 -19.930 1.320 1.00 25.33 19 LEU B C 1
ATOM 618 O O . LEU B 2 18 ? 4.962 -20.480 0.455 1.00 25.73 19 LEU B O 1
ATOM 623 N N . LYS B 2 19 ? 3.157 -19.323 1.021 1.00 18.45 20 LYS B N 1
ATOM 624 C CA . LYS B 2 19 ? 2.766 -19.218 -0.360 1.00 17.39 20 LYS B CA 1
ATOM 625 C C . LYS B 2 19 ? 2.531 -17.785 -0.766 1.00 16.48 20 LYS B C 1
ATOM 626 O O . LYS B 2 19 ? 1.762 -17.084 -0.119 1.00 16.89 20 LYS B O 1
ATOM 632 N N . LEU B 2 20 ? 3.213 -17.347 -1.817 1.00 14.58 21 LEU B N 1
ATOM 633 C CA . LEU B 2 20 ? 3.041 -16.023 -2.362 1.00 14.50 21 LEU B CA 1
ATOM 634 C C . LEU B 2 20 ? 2.024 -16.041 -3.465 1.00 13.87 21 LEU B C 1
ATOM 635 O O . LEU B 2 20 ? 1.935 -17.015 -4.194 1.00 13.45 21 LEU B O 1
ATOM 640 N N . SER B 2 21 ? 1.245 -14.965 -3.564 1.00 14.92 22 SER B N 1
ATOM 641 C CA . SER B 2 21 ? 0.293 -14.765 -4.662 1.00 14.73 22 SER B CA 1
ATOM 642 C C . SER B 2 21 ? 0.717 -13.483 -5.414 1.00 15.24 22 SER B C 1
ATOM 643 O O . SER B 2 21 ? 1.395 -12.596 -4.869 1.00 14.78 22 SER B O 1
ATOM 646 N N . CYS B 2 22 ? 0.327 -13.421 -6.675 1.00 15.11 23 CYS B N 1
ATOM 647 C CA . CYS B 2 22 ? 0.554 -12.258 -7.507 1.00 16.02 23 CYS B CA 1
ATOM 648 C C . CYS B 2 22 ? -0.699 -12.108 -8.331 1.00 16.66 23 CYS B C 1
ATOM 649 O O . CYS B 2 22 ? -1.119 -13.041 -8.998 1.00 17.65 23 CYS B O 1
ATOM 652 N N . SER B 2 23 ? -1.380 -10.986 -8.177 1.00 16.60 24 SER B N 1
ATOM 653 C CA . SER B 2 23 ? -2.584 -10.723 -8.932 1.00 18.26 24 SER B CA 1
ATOM 654 C C . SER B 2 23 ? -2.193 -9.873 -10.124 1.00 17.21 24 SER B C 1
ATOM 655 O O . SER B 2 23 ? -1.407 -8.942 -9.992 1.00 16.86 24 SER B O 1
ATOM 658 N N . ALA B 2 24 ? -2.826 -10.162 -11.250 1.00 15.91 25 ALA B N 1
ATOM 659 C CA . ALA B 2 24 ? -2.467 -9.559 -12.510 1.00 15.17 25 ALA B CA 1
ATOM 660 C C . ALA B 2 24 ? -3.697 -8.907 -13.104 1.00 15.78 25 ALA B C 1
ATOM 661 O O . ALA B 2 24 ? -4.792 -9.469 -13.034 1.00 15.55 25 ALA B O 1
ATOM 663 N N . ALA B 2 25 ? -3.505 -7.736 -13.676 1.00 15.37 26 ALA B N 1
ATOM 664 C CA . ALA B 2 25 ? -4.574 -7.056 -14.415 1.00 16.41 26 ALA B CA 1
ATOM 665 C C . ALA B 2 25 ? -4.064 -6.857 -15.810 1.00 16.48 26 ALA B C 1
ATOM 666 O O . ALA B 2 25 ? -3.464 -5.839 -16.096 1.00 17.20 26 ALA B O 1
ATOM 668 N N . PRO B 2 26 ? -4.255 -7.875 -16.676 1.00 16.88 27 PRO B N 1
ATOM 669 C CA . PRO B 2 26 ? -3.701 -7.826 -18.027 1.00 16.59 27 PRO B CA 1
ATOM 670 C C . PRO B 2 26 ? -4.673 -7.235 -19.022 1.00 17.24 27 PRO B C 1
ATOM 671 O O . PRO B 2 26 ? -5.894 -7.353 -18.857 1.00 19.02 27 PRO B O 1
ATOM 675 N N . GLU B 2 27 ? -4.171 -6.599 -20.086 1.00 17.55 28 GLU B N 1
ATOM 676 C CA . GLU B 2 27 ? -5.064 -6.021 -21.078 1.00 19.55 28 GLU B CA 1
ATOM 677 C C . GLU B 2 27 ? -5.631 -7.074 -22.015 1.00 18.60 28 GLU B C 1
ATOM 678 O O . GLU B 2 27 ? -6.723 -6.903 -22.540 1.00 21.09 28 GLU B O 1
ATOM 684 N N . ARG B 2 28 ? -4.861 -8.119 -22.274 1.00 17.79 29 ARG B N 1
ATOM 685 C CA . ARG B 2 28 ? -5.311 -9.263 -23.055 1.00 17.63 29 ARG B CA 1
ATOM 686 C C . ARG B 2 28 ? -5.529 -10.422 -22.106 1.00 16.24 29 ARG B C 1
ATOM 687 O O . ARG B 2 28 ? -5.231 -10.315 -20.947 1.00 15.30 29 ARG B O 1
ATOM 695 N N . ALA B 2 29 ? -6.028 -11.553 -22.602 1.00 16.19 30 ALA B N 1
ATOM 696 C CA . ALA B 2 29 ? -6.278 -12.667 -21.669 1.00 16.12 30 ALA B CA 1
ATOM 697 C C . ALA B 2 29 ? -4.976 -13.055 -21.004 1.00 14.19 30 ALA B C 1
ATOM 698 O O . ALA B 2 29 ? -3.906 -13.044 -21.633 1.00 13.45 30 ALA B O 1
ATOM 700 N N . PHE B 2 30 ? -5.026 -13.442 -19.739 1.00 13.68 31 PHE B N 1
ATOM 701 C CA . PHE B 2 30 ? -3.787 -13.745 -18.991 1.00 13.29 31 PHE B CA 1
ATOM 702 C C . PHE B 2 30 ? -2.925 -14.875 -19.551 1.00 13.39 31 PHE B C 1
ATOM 703 O O . PHE B 2 30 ? -1.703 -14.863 -19.399 1.00 12.65 31 PHE B O 1
ATOM 711 N N . SER B 2 31 ? -3.529 -15.809 -20.242 1.00 14.54 32 SER B N 1
ATOM 712 C CA . SER B 2 31 ? -2.808 -16.943 -20.848 1.00 15.36 32 SER B CA 1
ATOM 713 C C . SER B 2 31 ? -1.859 -16.528 -21.956 1.00 15.97 32 SER B C 1
ATOM 714 O O . SER B 2 31 ? -1.014 -17.317 -22.398 1.00 15.70 32 SER B O 1
ATOM 717 N N . ASN B 2 32 ? -1.963 -15.297 -22.418 1.00 15.65 33 ASN B N 1
ATOM 718 C CA . ASN B 2 32 ? -0.951 -14.741 -23.318 1.00 15.61 33 ASN B CA 1
ATOM 719 C C . ASN B 2 32 ? 0.388 -14.358 -22.729 1.00 14.78 33 ASN B C 1
ATOM 720 O O . ASN B 2 32 ? 1.338 -14.048 -23.473 1.00 15.22 33 ASN B O 1
ATOM 725 N N . TYR B 2 33 ? 0.472 -14.352 -21.401 1.00 14.00 34 TYR B N 1
ATOM 726 C CA . TYR B 2 33 ? 1.618 -13.786 -20.702 1.00 12.66 34 TYR B CA 1
ATOM 727 C C . TYR B 2 33 ? 2.314 -14.853 -19.866 1.00 12.05 34 TYR B C 1
ATOM 728 O O . TYR B 2 33 ? 1.789 -15.320 -18.863 1.00 12.40 34 TYR B O 1
ATOM 737 N N . ALA B 2 34 ? 3.529 -15.226 -20.237 1.00 11.51 35 ALA B N 1
ATOM 738 C CA . ALA B 2 34 ? 4.331 -16.070 -19.347 1.00 11.64 35 ALA B CA 1
ATOM 739 C C . ALA B 2 34 ? 4.739 -15.281 -18.100 1.00 11.37 35 ALA B C 1
ATOM 740 O O . ALA B 2 34 ? 4.913 -14.059 -18.178 1.00 11.49 35 ALA B O 1
ATOM 742 N N . MET B 2 35 ? 4.823 -15.976 -16.966 1.00 10.84 36 MET B N 1
ATOM 743 C CA . MET B 2 35 ? 5.045 -15.298 -15.700 1.00 11.55 36 MET B CA 1
ATOM 744 C C . MET B 2 35 ? 6.266 -15.891 -15.050 1.00 11.38 36 MET B C 1
ATOM 745 O O . MET B 2 35 ? 6.611 -17.076 -15.265 1.00 11.74 36 MET B O 1
ATOM 750 N N . GLY B 2 36 ? 6.946 -15.085 -14.225 1.00 10.90 37 GLY B N 1
ATOM 751 C CA . GLY B 2 36 ? 8.047 -15.553 -13.465 1.00 11.28 37 GLY B CA 1
ATOM 752 C C . GLY B 2 36 ? 8.133 -14.929 -12.083 1.00 11.58 37 GLY B C 1
ATOM 753 O O . GLY B 2 36 ? 7.535 -13.872 -11.819 1.00 12.57 37 GLY B O 1
ATOM 754 N N . TRP B 2 37 ? 8.791 -15.645 -11.183 1.00 11.31 38 TRP B N 1
ATOM 755 C CA . TRP B 2 37 ? 9.174 -15.111 -9.909 1.00 11.75 38 TRP B CA 1
ATOM 756 C C . TRP B 2 37 ? 10.662 -14.910 -9.880 1.00 12.55 38 TRP B C 1
ATOM 757 O O . TRP B 2 37 ? 11.407 -15.783 -10.308 1.00 12.46 38 TRP B O 1
ATOM 768 N N . PHE B 2 38 ? 11.051 -13.736 -9.366 1.00 12.50 39 PHE B N 1
ATOM 769 C CA . PHE B 2 38 ? 12.420 -13.332 -9.193 1.00 13.13 39 PHE B CA 1
ATOM 770 C C . PHE B 2 38 ? 12.568 -12.902 -7.739 1.00 14.12 39 PHE B C 1
ATOM 771 O O . PHE B 2 38 ? 11.558 -12.632 -7.036 1.00 14.44 39 PHE B O 1
ATOM 779 N N . ARG B 2 39 ? 13.786 -12.933 -7.269 1.00 14.36 40 ARG B N 1
ATOM 780 C CA . ARG B 2 39 ? 14.094 -12.427 -5.917 1.00 15.53 40 ARG B CA 1
ATOM 781 C C . ARG B 2 39 ? 15.372 -11.645 -5.846 1.00 15.86 40 ARG B C 1
ATOM 782 O O . ARG B 2 39 ? 16.306 -11.846 -6.635 1.00 16.51 40 ARG B O 1
ATOM 790 N N . GLN B 2 40 ? 15.409 -10.727 -4.889 1.00 16.51 41 GLN B N 1
ATOM 791 C CA . GLN B 2 40 ? 16.539 -9.894 -4.695 1.00 18.23 41 GLN B CA 1
ATOM 792 C C . GLN B 2 40 ? 16.816 -9.825 -3.209 1.00 19.34 41 GLN B C 1
ATOM 793 O O . GLN B 2 40 ? 16.039 -9.274 -2.418 1.00 18.03 41 GLN B O 1
ATOM 799 N N . ALA B 2 41 ? 17.920 -10.462 -2.840 1.00 20.22 42 ALA B N 1
ATOM 800 C CA . ALA B 2 41 ? 18.449 -10.456 -1.475 1.00 23.00 42 ALA B CA 1
ATOM 801 C C . ALA B 2 41 ? 19.152 -9.125 -1.223 1.00 24.15 42 ALA B C 1
ATOM 802 O O . ALA B 2 41 ? 19.464 -8.381 -2.177 1.00 24.08 42 ALA B O 1
ATOM 804 N N . PRO B 2 42 ? 19.416 -8.804 0.057 1.00 26.91 43 PRO B N 1
ATOM 805 C CA . PRO B 2 42 ? 19.954 -7.482 0.352 1.00 28.41 43 PRO B CA 1
ATOM 806 C C . PRO B 2 42 ? 21.240 -7.157 -0.424 1.00 28.83 43 PRO B C 1
ATOM 807 O O . PRO B 2 42 ? 22.209 -7.915 -0.380 1.00 27.13 43 PRO B O 1
ATOM 811 N N . GLY B 2 43 ? 21.208 -6.045 -1.158 1.00 29.07 44 GLY B N 1
ATOM 812 C CA . GLY B 2 43 ? 22.367 -5.560 -1.902 1.00 29.57 44 GLY B CA 1
ATOM 813 C C . GLY B 2 43 ? 22.878 -6.517 -2.965 1.00 28.37 44 GLY B C 1
ATOM 814 O O . GLY B 2 43 ? 24.085 -6.607 -3.186 1.00 31.17 44 GLY B O 1
ATOM 815 N N . GLN B 2 44 ? 21.978 -7.263 -3.578 1.00 33.70 45 GLN B N 1
ATOM 816 C CA . GLN B 2 44 ? 22.342 -8.281 -4.556 1.00 30.18 45 GLN B CA 1
ATOM 817 C C . GLN B 2 44 ? 21.548 -8.000 -5.822 1.00 29.52 45 GLN B C 1
ATOM 818 O O . GLN B 2 44 ? 20.614 -7.204 -5.797 1.00 30.91 45 GLN B O 1
ATOM 824 N N . GLU B 2 45 ? 21.925 -8.654 -6.911 1.00 30.20 46 GLU B N 1
ATOM 825 C CA . GLU B 2 45 ? 21.170 -8.552 -8.150 1.00 32.05 46 GLU B CA 1
ATOM 826 C C . GLU B 2 45 ? 19.895 -9.387 -8.038 1.00 26.97 46 GLU B C 1
ATOM 827 O O . GLU B 2 45 ? 19.785 -10.361 -7.268 1.00 25.35 46 GLU B O 1
ATOM 829 N N . ARG B 2 46 ? 18.907 -8.989 -8.801 1.00 28.24 47 ARG B N 1
ATOM 830 C CA . ARG B 2 46 ? 17.650 -9.708 -8.852 1.00 25.80 47 ARG B CA 1
ATOM 831 C C . ARG B 2 46 ? 17.851 -11.018 -9.617 1.00 24.51 47 ARG B C 1
ATOM 832 O O . ARG B 2 46 ? 18.486 -11.005 -10.647 1.00 29.39 47 ARG B O 1
ATOM 840 N N . GLU B 2 47 ? 17.365 -12.138 -9.092 1.00 22.70 48 GLU B N 1
ATOM 841 C CA . GLU B 2 47 ? 17.637 -13.446 -9.688 1.00 25.77 48 GLU B CA 1
ATOM 842 C C . GLU B 2 47 ? 16.380 -14.266 -9.956 1.00 25.92 48 GLU B C 1
ATOM 843 O O . GLU B 2 47 ? 15.439 -14.241 -9.199 1.00 24.12 48 GLU B O 1
ATOM 849 N N . PHE B 2 48 ? 16.449 -15.078 -10.999 1.00 17.13 49 PHE B N 1
ATOM 850 C CA . PHE B 2 48 ? 15.339 -15.962 -11.364 1.00 16.30 49 PHE B CA 1
ATOM 851 C C . PHE B 2 48 ? 15.104 -17.064 -10.333 1.00 15.08 49 PHE B C 1
ATOM 852 O O . PHE B 2 48 ? 16.069 -17.685 -9.855 1.00 16.46 49 P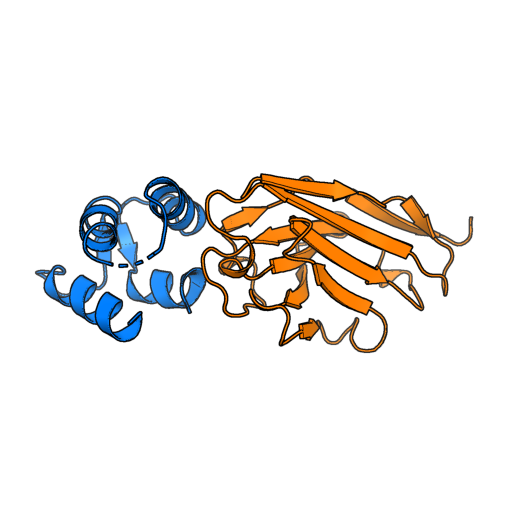HE B O 1
ATOM 860 N N . VAL B 2 49 ? 13.844 -17.271 -9.973 1.00 13.94 50 VAL B N 1
ATOM 861 C CA . VAL B 2 49 ? 13.411 -18.315 -9.068 1.00 13.37 50 VAL B CA 1
ATOM 862 C C . VAL B 2 49 ? 12.605 -19.393 -9.800 1.00 12.71 50 VAL B C 1
ATOM 863 O O . VAL B 2 49 ? 12.902 -20.590 -9.705 1.00 13.10 50 VAL B O 1
ATOM 867 N N . ALA B 2 50 ? 11.581 -18.987 -10.538 1.00 12.25 51 ALA B N 1
ATOM 868 C CA . ALA B 2 50 ? 10.664 -19.949 -11.173 1.00 12.17 51 ALA B CA 1
ATOM 869 C C . ALA B 2 50 ? 9.869 -19.262 -12.238 1.00 11.81 51 ALA B C 1
ATOM 870 O O . ALA B 2 50 ? 9.640 -18.044 -12.177 1.00 12.58 51 ALA B O 1
ATOM 872 N N . GLY B 2 51 ? 9.489 -20.025 -13.258 1.00 11.47 52 GLY B N 1
ATOM 873 C CA . GLY B 2 51 ? 8.743 -19.482 -14.383 1.00 12.17 52 GLY B CA 1
ATOM 874 C C . GLY B 2 51 ? 7.703 -20.462 -14.870 1.00 11.27 52 GLY B C 1
ATOM 875 O O . GLY B 2 51 ? 7.818 -21.676 -14.671 1.00 12.18 52 GLY B O 1
ATOM 876 N N . ILE B 2 52 ? 6.688 -19.922 -15.537 1.00 11.20 53 ILE B N 1
ATOM 877 C CA . ILE B 2 52 ? 5.571 -20.716 -15.997 1.00 11.18 53 ILE B CA 1
ATOM 878 C C . ILE B 2 52 ? 5.088 -20.14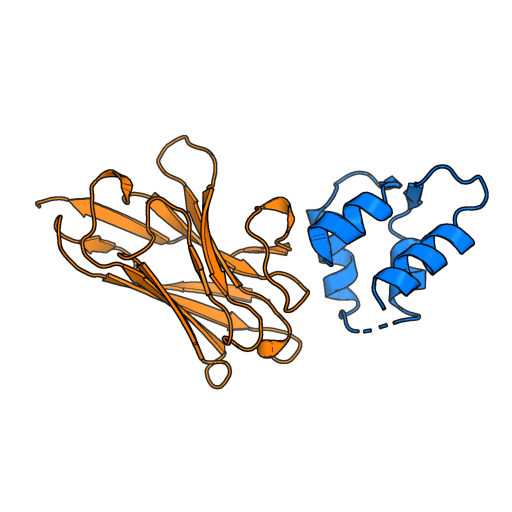0 -17.296 1.00 11.34 53 ILE B C 1
ATOM 879 O O . ILE B 2 52 ? 5.049 -18.942 -17.482 1.00 11.27 53 ILE B O 1
ATOM 884 N N . THR B 2 53 ? 4.715 -21.030 -18.204 1.00 11.95 54 THR B N 1
ATOM 885 C CA . THR B 2 53 ? 4.224 -20.569 -19.493 1.00 13.52 54 THR B CA 1
ATOM 886 C C . THR B 2 53 ? 2.817 -19.982 -19.341 1.00 13.25 54 THR B C 1
ATOM 887 O O . THR B 2 53 ? 2.140 -20.196 -18.344 1.00 12.54 54 THR B O 1
ATOM 891 N N . GLY B 2 54 ? 2.368 -19.282 -20.371 1.00 15.06 55 GLY B N 1
ATOM 892 C CA . GLY B 2 54 ? 1.044 -18.674 -20.390 1.00 15.23 55 GLY B CA 1
ATOM 893 C C . GLY B 2 54 ? -0.103 -19.580 -20.017 1.00 15.89 55 GLY B C 1
ATOM 894 O O . GLY B 2 54 ? -0.984 -19.215 -19.219 1.00 15.98 55 GLY B O 1
ATOM 895 N N . SER B 2 55 ? -0.081 -20.789 -20.576 1.00 15.98 56 SER B N 1
ATOM 896 C CA . SER B 2 55 ? -1.101 -21.782 -20.319 1.00 16.84 56 SER B CA 1
ATOM 897 C C . SER B 2 55 ? -0.990 -22.478 -18.961 1.00 15.79 56 SER B C 1
ATOM 898 O O . SER B 2 55 ? -1.896 -23.190 -18.528 1.00 19.04 56 SER B O 1
ATOM 901 N N . GLY B 2 56 ? 0.142 -22.328 -18.292 1.00 14.60 57 GLY B N 1
ATOM 902 C CA . GLY B 2 56 ? 0.447 -23.076 -17.103 1.00 14.90 57 GLY B CA 1
ATOM 903 C C . GLY B 2 56 ? 0.995 -24.483 -17.303 1.00 15.39 57 GLY B C 1
ATOM 904 O O . GLY B 2 56 ? 1.363 -25.160 -16.335 1.00 15.82 57 GLY B O 1
ATOM 905 N N . ARG B 2 57 ? 1.107 -24.933 -18.542 1.00 15.67 58 ARG B N 1
ATOM 906 C CA . ARG B 2 57 ? 1.419 -26.317 -18.790 1.00 17.60 58 ARG B CA 1
ATOM 907 C C . ARG B 2 57 ? 2.878 -26.744 -18.578 1.00 18.09 58 ARG B C 1
ATOM 908 O O . ARG B 2 57 ? 3.151 -27.957 -18.460 1.00 19.28 58 ARG B O 1
ATOM 916 N N . SER B 2 58 ? 3.792 -25.780 -18.544 1.00 17.42 59 SER B N 1
ATOM 917 C CA . SER B 2 58 ? 5.193 -26.021 -18.256 1.00 18.20 59 SER B CA 1
ATOM 918 C C . SER B 2 58 ? 5.695 -25.071 -17.192 1.00 16.30 59 SER B C 1
ATOM 919 O O . SER B 2 58 ? 5.461 -23.887 -17.260 1.00 15.27 59 SER B O 1
ATOM 922 N N . GLN B 2 59 ? 6.394 -25.634 -16.213 1.00 16.87 60 GLN B N 1
ATOM 923 C CA . GLN B 2 59 ? 6.965 -24.887 -15.089 1.00 15.77 60 GLN B CA 1
ATOM 924 C C . GLN B 2 59 ? 8.495 -25.148 -15.067 1.00 16.90 60 GLN B C 1
ATOM 925 O O . GLN B 2 59 ? 8.942 -26.263 -15.379 1.00 19.38 60 GLN B O 1
ATOM 931 N N . TYR B 2 60 ? 9.258 -24.129 -14.680 1.00 16.23 61 TYR B N 1
ATOM 932 C CA . TYR B 2 60 ? 10.726 -24.170 -14.657 1.00 18.17 61 TYR B CA 1
ATOM 933 C C . TYR B 2 60 ? 11.218 -23.545 -13.384 1.00 16.28 61 TYR B C 1
ATOM 934 O O . TYR B 2 60 ? 10.597 -22.624 -12.871 1.00 14.42 61 TYR B O 1
ATOM 943 N N . TYR B 2 61 ? 12.309 -24.094 -12.863 1.00 16.97 62 TYR B N 1
ATOM 944 C CA . TYR B 2 61 ? 12.893 -23.671 -11.586 1.00 15.89 62 TYR B CA 1
ATOM 945 C C . TYR B 2 61 ? 14.414 -23.475 -11.646 1.00 17.19 62 TYR B C 1
ATOM 946 O O . TYR B 2 61 ? 15.140 -24.239 -12.311 1.00 18.84 62 TYR B O 1
ATOM 955 N N . ALA B 2 62 ? 14.868 -22.462 -10.903 1.00 16.79 63 ALA B N 1
ATOM 956 C CA . ALA B 2 62 ? 16.233 -22.308 -10.517 1.00 18.60 63 ALA B CA 1
ATOM 957 C C . ALA B 2 62 ? 16.704 -23.566 -9.798 1.00 20.79 63 ALA B C 1
ATOM 958 O O . ALA B 2 62 ? 15.960 -24.170 -9.027 1.00 19.50 63 ALA B O 1
ATOM 960 N N . ASP B 2 63 ? 17.927 -23.990 -10.111 1.00 23.64 64 ASP B N 1
ATOM 961 C CA . ASP B 2 63 ? 18.490 -25.195 -9.507 1.00 27.55 64 ASP B CA 1
ATOM 962 C C . ASP B 2 63 ? 18.380 -25.169 -8.002 1.00 27.13 64 ASP B C 1
ATOM 963 O O . ASP B 2 63 ? 18.051 -26.188 -7.394 1.00 28.36 64 ASP B O 1
ATOM 968 N N . SER B 2 64 ? 18.607 -24.011 -7.397 1.00 28.50 65 SER B N 1
ATOM 969 C CA . SER B 2 64 ? 18.659 -23.969 -5.953 1.00 29.12 65 SER B CA 1
ATOM 970 C C . SER B 2 64 ? 17.311 -24.073 -5.264 1.00 26.46 65 SER B C 1
ATOM 971 O O . SER B 2 64 ? 17.300 -24.248 -4.042 1.00 27.12 65 SER B O 1
ATOM 974 N N . VAL B 2 65 ? 16.205 -23.932 -6.017 1.00 23.38 66 VAL B N 1
ATOM 975 C CA . VAL B 2 65 ? 14.870 -24.121 -5.450 1.00 21.77 66 VAL B CA 1
ATOM 976 C C . VAL B 2 65 ? 14.121 -25.341 -5.976 1.00 22.25 66 VAL B C 1
ATOM 977 O O . VAL B 2 65 ? 13.009 -25.641 -5.519 1.00 21.11 66 VAL B O 1
ATOM 981 N N . LYS B 2 66 ? 14.711 -26.041 -6.930 1.00 24.07 67 LYS B N 1
ATOM 982 C CA . LYS B 2 66 ? 14.003 -27.152 -7.566 1.00 26.12 67 LYS B CA 1
ATOM 983 C C . LYS B 2 66 ? 13.685 -28.210 -6.511 1.00 25.60 67 LYS B C 1
ATOM 984 O O . LYS B 2 66 ? 14.538 -28.563 -5.711 1.00 26.77 67 LYS B O 1
ATOM 990 N N . GLY B 2 67 ? 12.438 -28.677 -6.468 1.00 24.99 68 GLY B N 1
ATOM 991 C CA . GLY B 2 67 ? 12.047 -29.711 -5.486 1.00 25.96 68 GLY B CA 1
ATOM 992 C C . GLY B 2 67 ? 11.608 -29.101 -4.157 1.00 25.90 68 GLY B C 1
ATOM 993 O O . GLY B 2 67 ? 11.195 -29.820 -3.256 1.00 28.12 68 GLY B O 1
ATOM 994 N N . ARG B 2 68 ? 11.719 -27.786 -4.010 1.00 23.10 69 ARG B N 1
ATOM 995 C CA . ARG B 2 68 ? 11.224 -27.105 -2.814 1.00 22.10 69 ARG B CA 1
ATOM 996 C C . ARG B 2 68 ? 10.130 -26.090 -3.119 1.00 20.45 69 ARG B C 1
ATOM 997 O O . ARG B 2 68 ? 9.221 -25.921 -2.320 1.00 21.33 69 ARG B O 1
ATOM 1005 N N . PHE B 2 69 ? 10.270 -25.365 -4.221 1.00 18.56 70 PHE B N 1
ATOM 1006 C CA . PHE B 2 69 ? 9.309 -24.353 -4.593 1.00 17.59 70 PHE B CA 1
ATOM 1007 C C . PHE B 2 69 ? 8.473 -24.856 -5.747 1.00 16.84 70 PHE B C 1
ATOM 1008 O O . PHE B 2 69 ? 8.963 -25.632 -6.567 1.00 17.97 70 PHE B O 1
ATOM 1016 N N . THR B 2 70 ? 7.217 -24.395 -5.800 1.00 16.62 71 THR B N 1
ATOM 1017 C CA . THR B 2 70 ? 6.279 -24.797 -6.864 1.00 16.40 71 THR B CA 1
ATOM 1018 C C . THR B 2 70 ? 5.578 -23.563 -7.372 1.00 14.79 71 THR B C 1
ATOM 1019 O O . THR B 2 70 ? 5.093 -22.735 -6.579 1.00 13.39 71 THR B O 1
ATOM 1023 N N . ILE B 2 71 ? 5.527 -23.424 -8.693 1.00 13.03 72 ILE B N 1
ATOM 1024 C CA . ILE B 2 71 ? 4.873 -22.279 -9.315 1.00 12.09 72 ILE B CA 1
ATOM 1025 C C . ILE B 2 71 ? 3.602 -22.782 -9.984 1.00 11.85 72 ILE B C 1
ATOM 1026 O O . ILE B 2 71 ? 3.561 -23.878 -10.537 1.00 13.40 72 ILE B O 1
ATOM 1031 N N . SER B 2 72 ? 2.558 -21.982 -9.904 1.00 11.97 73 SER B N 1
ATOM 1032 C CA . SER B 2 72 ? 1.298 -22.319 -10.558 1.00 11.89 73 SER B CA 1
ATOM 1033 C C . SER B 2 72 ? 0.547 -21.042 -10.874 1.00 11.83 73 SER B C 1
ATOM 1034 O O . SER B 2 72 ? 0.899 -19.986 -10.427 1.00 11.38 73 SER B O 1
ATOM 1037 N N . ARG B 2 73 ? -0.475 -21.168 -11.695 1.00 12.37 74 ARG B N 1
ATOM 1038 C CA . ARG B 2 73 ? -1.265 -20.029 -12.073 1.00 12.26 74 ARG B CA 1
ATOM 1039 C C . ARG B 2 73 ? -2.697 -20.434 -12.312 1.00 13.69 74 ARG B C 1
ATOM 1040 O O . ARG B 2 73 ? -3.013 -21.541 -12.730 1.00 13.95 74 ARG B O 1
ATOM 1048 N N . ASP B 2 74 ? -3.603 -19.500 -12.052 1.00 14.84 75 ASP B N 1
ATOM 1049 C CA . ASP B 2 74 ? -4.995 -19.706 -12.284 1.00 17.08 75 ASP B CA 1
ATOM 1050 C C . ASP B 2 74 ? -5.454 -18.603 -13.195 1.00 17.84 75 ASP B C 1
ATOM 1051 O O . ASP B 2 74 ? -5.719 -17.505 -12.727 1.00 17.83 75 ASP B O 1
ATOM 1056 N N . ASN B 2 75 ? -5.568 -18.905 -14.494 1.00 17.38 76 ASN B N 1
ATOM 1057 C CA . ASN B 2 75 ? -5.930 -17.873 -15.460 1.00 18.31 76 ASN B CA 1
ATOM 1058 C C . ASN B 2 75 ? -7.343 -17.340 -15.275 1.00 21.61 76 ASN B C 1
ATOM 1059 O O . ASN B 2 75 ? -7.594 -16.163 -15.553 1.00 25.75 76 ASN B O 1
ATOM 1064 N N . ALA B 2 76 ? -8.240 -18.173 -14.754 1.00 21.64 77 ALA B N 1
ATOM 1065 C CA . ALA B 2 76 ? -9.605 -17.752 -14.418 1.00 23.85 77 ALA B CA 1
ATOM 1066 C C . ALA B 2 76 ? -9.701 -16.740 -13.272 1.00 24.52 77 ALA B C 1
ATOM 1067 O O . ALA B 2 76 ? -10.777 -16.157 -13.067 1.00 26.19 77 ALA B O 1
ATOM 1069 N N . MET B 2 77 ? -8.646 -16.601 -12.482 1.00 23.12 78 MET B N 1
ATOM 1070 C CA . MET B 2 77 ? -8.591 -15.661 -11.365 1.00 24.13 78 MET B CA 1
ATOM 1071 C C . MET B 2 77 ? -7.502 -14.590 -11.573 1.00 21.36 78 MET B C 1
ATOM 1072 O O . MET B 2 77 ? -7.209 -13.793 -10.655 1.00 20.49 78 MET B O 1
ATOM 1077 N N . ASN B 2 78 ? -6.861 -14.598 -12.743 1.00 18.41 79 ASN B N 1
ATOM 1078 C CA . ASN B 2 78 ? -5.710 -13.717 -13.032 1.00 16.90 79 ASN B CA 1
ATOM 1079 C C . ASN B 2 78 ? -4.653 -13.725 -11.920 1.00 15.73 79 ASN B C 1
ATOM 1080 O O . ASN B 2 78 ? -4.288 -12.669 -11.429 1.00 15.66 79 ASN B O 1
ATOM 1085 N N . ALA B 2 79 ? -4.221 -14.910 -11.520 1.00 14.63 80 ALA B N 1
ATOM 1086 C CA . ALA B 2 79 ? -3.254 -15.038 -10.464 1.00 14.70 80 ALA B CA 1
ATOM 1087 C C . ALA B 2 79 ? -2.158 -16.045 -10.737 1.00 14.02 80 ALA B C 1
ATOM 1088 O O . ALA B 2 79 ? -2.359 -17.015 -11.474 1.00 13.39 80 ALA B O 1
ATOM 1090 N N . VAL B 2 80 ? -0.992 -15.811 -10.130 1.00 14.54 81 VAL B N 1
ATOM 1091 C CA . VAL B 2 80 ? 0.128 -16.711 -10.159 1.00 14.25 81 VAL B CA 1
ATOM 1092 C C . VAL B 2 80 ? 0.618 -16.827 -8.746 1.00 14.00 81 VAL B C 1
ATOM 1093 O O . VAL B 2 80 ? 0.511 -15.906 -7.968 1.00 14.28 81 VAL B O 1
ATOM 1097 N N . TYR B 2 81 ? 1.133 -17.985 -8.437 1.00 12.91 82 TYR B N 1
ATOM 1098 C CA . TYR B 2 81 ? 1.466 -18.387 -7.068 1.00 13.52 82 TYR B CA 1
ATOM 1099 C C . TYR B 2 81 ? 2.870 -18.954 -6.993 1.00 13.06 82 TYR B C 1
ATOM 1100 O O . TYR B 2 81 ? 3.346 -19.577 -7.942 1.00 12.68 82 TYR B O 1
ATOM 1109 N N . LEU B 2 82 ? 3.503 -18.774 -5.828 1.00 12.95 83 LEU B N 1
ATOM 1110 C CA . LEU B 2 82 ? 4.770 -19.450 -5.550 1.00 13.17 83 LEU B CA 1
ATOM 1111 C C . LEU B 2 82 ? 4.656 -20.113 -4.173 1.00 13.83 83 LEU B C 1
ATOM 1112 O O . LEU B 2 82 ? 4.587 -19.418 -3.163 1.00 14.62 83 LEU B O 1
ATOM 1117 N N . GLN B 2 83 ? 4.596 -21.422 -4.167 1.00 14.03 84 GLN B N 1
ATOM 1118 C CA . GLN B 2 83 ? 4.584 -22.207 -2.931 1.00 16.07 84 GLN B CA 1
ATOM 1119 C C . GLN B 2 83 ? 6.036 -22.421 -2.545 1.00 16.54 84 GLN B C 1
ATOM 1120 O O . GLN B 2 83 ? 6.805 -22.990 -3.297 1.00 16.46 84 GLN B O 1
ATOM 1126 N N . MET B 2 84 ? 6.406 -21.964 -1.373 1.00 18.02 85 MET B N 1
ATOM 1127 C CA . MET B 2 84 ? 7.761 -22.139 -0.906 1.00 19.78 85 MET B CA 1
ATOM 1128 C C . MET B 2 84 ? 7.678 -23.181 0.211 1.00 21.51 85 MET B C 1
ATOM 1129 O O . MET B 2 84 ? 7.004 -22.919 1.218 1.00 24.20 85 MET B O 1
ATOM 1134 N N . ASN B 2 85 ? 8.306 -24.340 0.032 1.00 22.30 86 ASN B N 1
ATOM 1135 C CA . ASN B 2 85 ? 8.422 -25.362 1.110 1.00 25.25 86 ASN B CA 1
ATOM 1136 C C . ASN B 2 85 ? 9.885 -25.565 1.532 1.00 25.68 86 ASN B C 1
ATOM 1137 O O . ASN B 2 85 ? 10.798 -25.167 0.814 1.00 24.03 86 ASN B O 1
ATOM 1142 N N . SER B 2 86 ? 10.115 -26.228 2.663 1.00 27.65 87 SER B N 1
ATOM 1143 C CA . SER B 2 86 ? 11.466 -26.469 3.146 1.00 29.54 87 SER B CA 1
ATOM 1144 C C . SER B 2 86 ? 12.360 -25.242 3.010 1.00 28.41 87 SER B C 1
ATOM 1145 O O . SER B 2 86 ? 13.495 -25.328 2.526 1.00 28.28 87 SER B O 1
ATOM 1148 N N . VAL B 2 87 ? 11.865 -24.094 3.459 1.00 25.71 88 VAL B N 1
ATOM 1149 C CA . VAL B 2 87 ? 12.611 -22.861 3.262 1.00 25.42 88 VAL B CA 1
ATOM 1150 C C . VAL B 2 87 ? 13.925 -22.845 4.061 1.00 26.47 88 VAL B C 1
ATOM 1151 O O . VAL B 2 87 ? 14.046 -23.495 5.105 1.00 26.24 88 VAL B O 1
ATOM 1155 N N . LYS B 2 88 ? 14.898 -22.131 3.510 1.00 27.02 89 LYS B N 1
ATOM 1156 C CA . LYS B 2 88 ? 16.279 -22.051 4.014 1.00 29.97 89 LYS B CA 1
ATOM 1157 C C . LYS B 2 88 ? 16.663 -20.585 4.121 1.00 29.92 89 LYS B C 1
ATOM 1158 O O . LYS B 2 88 ? 16.026 -19.728 3.506 1.00 27.91 89 LYS B O 1
ATOM 1164 N N . ALA B 2 89 ? 17.756 -20.315 4.828 1.00 31.83 90 ALA B N 1
ATOM 1165 C CA . ALA B 2 89 ? 18.293 -18.945 4.945 1.00 31.66 90 ALA B CA 1
ATOM 1166 C C . ALA B 2 89 ? 18.515 -18.244 3.615 1.00 30.69 90 ALA B C 1
ATOM 1167 O O . ALA B 2 89 ? 18.185 -17.075 3.438 1.00 30.70 90 ALA B O 1
ATOM 1169 N N . GLU B 2 90 ? 19.087 -18.967 2.666 1.00 31.02 91 GLU B N 1
ATOM 1170 C CA . GLU B 2 90 ? 19.302 -18.438 1.346 1.00 31.05 91 GLU B CA 1
ATOM 1171 C C . GLU B 2 90 ? 18.027 -17.858 0.731 1.00 27.65 91 GLU B C 1
ATOM 1172 O O . GLU B 2 90 ? 18.104 -17.069 -0.201 1.00 29.20 91 GLU B O 1
ATOM 1174 N N . ASP B 2 91 ? 16.857 -18.237 1.218 1.00 24.57 92 ASP B N 1
ATOM 1175 C CA . ASP B 2 91 ? 15.627 -17.789 0.573 1.00 22.36 92 ASP B CA 1
ATOM 1176 C C . ASP B 2 91 ? 15.108 -16.421 1.021 1.00 20.57 92 ASP B C 1
ATOM 1177 O O . ASP B 2 91 ? 14.170 -15.929 0.438 1.00 19.50 92 ASP B O 1
ATOM 1182 N N . THR B 2 92 ? 15.704 -15.811 2.031 1.00 19.91 93 THR B N 1
ATOM 1183 C CA . THR B 2 92 ? 15.269 -14.502 2.492 1.00 19.21 93 THR B CA 1
ATOM 1184 C C . THR B 2 92 ? 15.546 -13.475 1.416 1.00 18.37 93 THR B C 1
ATOM 1185 O O . THR B 2 92 ? 16.678 -13.371 0.970 1.00 19.52 93 THR B O 1
ATOM 1189 N N . ALA B 2 93 ? 14.530 -12.721 1.011 1.00 17.08 94 ALA B N 1
ATOM 1190 C CA . ALA B 2 93 ? 14.676 -11.764 -0.095 1.00 16.40 94 ALA B CA 1
ATOM 1191 C C . ALA B 2 93 ? 13.387 -11.029 -0.293 1.00 15.48 94 ALA B C 1
ATOM 1192 O O . ALA B 2 93 ? 12.384 -11.422 0.239 1.00 15.20 94 ALA B O 1
ATOM 1194 N N . VAL B 2 94 ? 13.439 -9.995 -1.119 1.00 15.38 95 VAL B N 1
ATOM 1195 C CA . VAL B 2 94 ? 12.261 -9.399 -1.692 1.00 14.91 95 VAL B CA 1
ATOM 1196 C C . VAL B 2 94 ? 11.911 -10.185 -2.976 1.00 13.90 95 VAL B C 1
ATOM 1197 O O . VAL B 2 94 ? 12.767 -10.377 -3.871 1.00 14.06 95 VAL B O 1
ATOM 1201 N N . TYR B 2 95 ? 10.688 -10.661 -3.046 1.00 13.08 96 TYR B N 1
ATOM 1202 C CA . TYR B 2 95 ? 10.233 -11.501 -4.155 1.00 12.58 96 TYR B CA 1
ATOM 1203 C C . TYR B 2 95 ? 9.410 -10.619 -5.065 1.00 12.71 96 TYR B C 1
ATOM 1204 O O . TYR B 2 95 ? 8.566 -9.862 -4.594 1.00 13.73 96 TYR B O 1
ATOM 1213 N N . TYR B 2 96 ? 9.617 -10.755 -6.372 1.00 12.68 97 TYR B N 1
ATOM 1214 C CA . TYR B 2 96 ? 8.861 -10.009 -7.370 1.00 12.57 97 TYR B CA 1
ATOM 1215 C C . TYR B 2 96 ? 8.233 -10.985 -8.352 1.00 12.66 97 TYR B C 1
ATOM 1216 O O . TYR B 2 96 ? 8.891 -11.913 -8.813 1.00 12.62 97 TYR B O 1
ATOM 1225 N N . CYS B 2 97 ? 6.990 -10.743 -8.727 1.00 13.43 98 CYS B N 1
ATOM 1226 C CA . CYS B 2 97 ? 6.461 -11.426 -9.909 1.00 14.02 98 CYS B CA 1
ATOM 1227 C C . CYS B 2 97 ? 6.624 -10.526 -11.138 1.00 12.90 9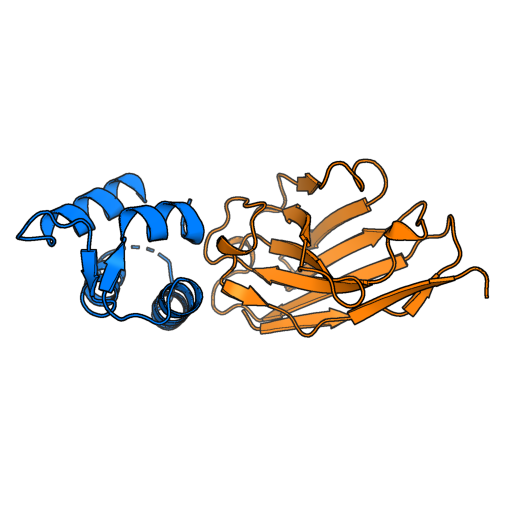8 CYS B C 1
ATOM 1228 O O . CYS B 2 97 ? 6.779 -9.327 -11.032 1.00 12.71 98 CYS B O 1
ATOM 1231 N N . ALA B 2 98 ? 6.705 -11.158 -12.308 1.00 12.18 99 ALA B N 1
ATOM 1232 C CA . ALA B 2 98 ? 7.031 -10.462 -13.546 1.00 11.12 99 ALA B CA 1
ATOM 1233 C C . ALA B 2 98 ? 6.341 -11.166 -14.702 1.00 11.24 99 ALA B C 1
ATOM 1234 O O . ALA B 2 98 ? 6.202 -12.381 -14.679 1.00 11.54 99 ALA B O 1
ATOM 1236 N N . ALA B 2 99 ? 5.979 -10.389 -15.716 1.00 11.10 100 ALA B N 1
ATOM 1237 C CA . ALA B 2 99 ? 5.272 -10.869 -16.885 1.00 10.86 100 ALA B CA 1
ATOM 1238 C C . ALA B 2 99 ? 6.070 -10.564 -18.174 1.00 11.46 100 ALA B C 1
ATOM 1239 O O . ALA B 2 99 ? 6.688 -9.496 -18.326 1.00 10.99 100 ALA B O 1
ATOM 1241 N N . ARG B 2 100 ? 6.117 -11.556 -19.067 1.00 11.04 101 ARG B N 1
ATOM 1242 C CA . ARG B 2 100 ? 6.558 -11.345 -20.416 1.00 11.82 101 ARG B CA 1
ATOM 1243 C C . ARG B 2 100 ? 5.360 -10.937 -21.249 1.00 12.29 101 ARG B C 1
ATOM 1244 O O . ARG B 2 100 ? 4.261 -11.070 -20.756 1.00 13.11 101 ARG B O 1
ATOM 1252 N N . VAL B 2 101 ? 5.596 -10.516 -22.490 1.00 12.60 102 VAL B N 1
ATOM 1253 C CA . VAL B 2 101 ? 4.524 -10.148 -23.406 1.00 12.73 102 VAL B CA 1
ATOM 1254 C C . VAL B 2 101 ? 4.203 -11.267 -24.377 1.00 13.67 102 VAL B C 1
ATOM 1255 O O . VAL B 2 101 ? 3.384 -11.085 -25.291 1.00 14.31 102 VAL B O 1
ATOM 1259 N N . VAL B 2 102 ? 4.821 -12.418 -24.148 1.00 13.45 103 VAL B N 1
ATOM 1260 C CA . VAL B 2 102 ? 4.590 -13.640 -24.888 1.00 13.92 103 VAL B CA 1
ATOM 1261 C C . VAL B 2 102 ? 4.364 -14.779 -23.918 1.00 14.06 103 VAL B C 1
ATOM 1262 O O . VAL B 2 102 ? 4.775 -14.680 -22.752 1.00 13.47 103 VAL B O 1
ATOM 1266 N N . PRO B 2 103 ? 3.735 -15.846 -24.402 1.00 14.21 104 PRO B N 1
ATOM 1267 C CA . PRO B 2 103 ? 3.388 -16.931 -23.479 1.00 14.88 104 PRO B CA 1
ATOM 1268 C C . PRO B 2 103 ? 4.492 -17.970 -23.250 1.00 15.74 104 PRO B C 1
ATOM 1269 O O . PRO B 2 103 ? 4.327 -18.900 -22.399 1.00 16.06 104 PRO B O 1
ATOM 1273 N N . VAL B 2 104 ? 5.598 -17.874 -24.000 1.00 16.51 105 VAL B N 1
ATOM 1274 C CA . VAL B 2 104 ? 6.688 -18.837 -23.844 1.00 17.48 105 VAL B CA 1
ATOM 1275 C C . VAL B 2 104 ? 7.665 -18.443 -22.735 1.00 16.92 105 VAL B C 1
ATOM 1276 O O . VAL B 2 104 ? 7.791 -17.282 -22.383 1.00 15.69 105 VAL B O 1
ATOM 1280 N N . PHE B 2 105 ? 8.330 -19.450 -22.176 1.00 18.49 106 PHE B N 1
ATOM 1281 C CA . PHE B 2 105 ? 9.13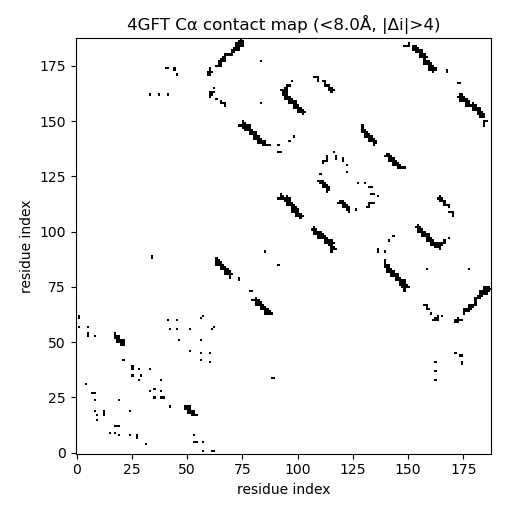8 -19.262 -20.958 1.00 18.86 106 PHE B CA 1
ATOM 1282 C C . PHE B 2 105 ? 10.474 -18.515 -21.170 1.00 19.00 106 PHE B C 1
ATOM 1283 O O . PHE B 2 105 ? 11.098 -18.614 -22.221 1.00 20.30 106 PHE B O 1
ATOM 1291 N N . SER B 2 106 ? 10.862 -17.700 -20.183 1.00 18.31 107 SER B N 1
ATOM 1292 C CA . SER B 2 106 ? 12.259 -17.238 -20.097 1.00 19.19 107 SER B CA 1
ATOM 1293 C C . SER B 2 106 ? 12.746 -17.267 -18.674 1.00 19.01 107 SER B C 1
ATOM 1294 O O . SER B 2 106 ? 11.965 -17.017 -17.760 1.00 18.59 107 SER B O 1
ATOM 1297 N N . ASP B 2 107 ? 14.045 -17.527 -18.510 1.00 20.65 108 ASP B N 1
ATOM 1298 C CA . ASP B 2 107 ? 14.696 -17.501 -17.198 1.00 21.99 108 ASP B CA 1
ATOM 1299 C C . ASP B 2 107 ? 15.553 -16.275 -16.952 1.00 21.79 108 ASP B C 1
ATOM 1300 O O . ASP B 2 107 ? 16.327 -16.211 -15.975 1.00 22.27 108 ASP B O 1
ATOM 1305 N N . SER B 2 108 ? 15.432 -15.282 -17.821 1.00 20.99 109 SER B N 1
ATOM 1306 C CA . SER B 2 108 ? 16.284 -14.111 -17.732 1.00 21.57 109 SER B CA 1
ATOM 1307 C C . SER B 2 108 ? 15.503 -12.863 -17.416 1.00 19.98 109 SER B C 1
ATOM 1308 O O . SER B 2 108 ? 14.442 -12.652 -17.984 1.00 18.30 109 SER B O 1
ATOM 1311 N N . THR B 2 109 ? 16.016 -11.991 -16.557 1.00 20.47 110 THR B N 1
ATOM 1312 C CA . THR B 2 109 ? 15.284 -10.728 -16.312 1.00 20.38 110 THR B CA 1
ATOM 1313 C C . THR B 2 109 ? 15.069 -9.967 -17.615 1.00 20.42 110 THR B C 1
ATOM 1314 O O . THR B 2 109 ? 14.116 -9.210 -17.760 1.00 19.15 110 THR B O 1
ATOM 1318 N N . LYS B 2 110 ? 15.971 -10.166 -18.573 1.00 21.89 111 LYS B N 1
ATOM 1319 C CA . LYS B 2 110 ? 15.848 -9.478 -19.863 1.00 22.74 111 LYS B CA 1
ATOM 1320 C C . LYS B 2 110 ? 14.654 -9.910 -20.695 1.00 20.06 111 LYS B C 1
ATOM 1321 O O . LYS B 2 110 ? 14.330 -9.260 -21.687 1.00 20.14 111 LYS B O 1
ATOM 1327 N N . GLY B 2 111 ? 14.020 -11.013 -20.327 1.00 18.11 112 GLY B N 1
ATOM 1328 C CA . GLY B 2 111 ? 12.834 -11.440 -21.014 1.00 16.31 112 GLY B CA 1
ATOM 1329 C C . GLY B 2 111 ? 11.535 -10.858 -20.540 1.00 14.92 112 GLY B C 1
ATOM 1330 O O . GLY B 2 111 ? 10.517 -11.159 -21.125 1.00 15.31 112 GLY B O 1
ATOM 1331 N N . TYR B 2 112 ? 11.552 -10.041 -19.490 1.00 14.01 113 TYR B N 1
ATOM 1332 C CA . TYR B 2 112 ? 10.355 -9.622 -18.820 1.00 13.44 113 TYR B CA 1
ATOM 1333 C C . TYR B 2 112 ? 10.134 -8.130 -18.953 1.00 13.52 113 TYR B C 1
ATOM 1334 O O . TYR B 2 112 ? 11.093 -7.365 -18.989 1.00 16.43 113 TYR B O 1
ATOM 1343 N N . VAL B 2 113 ? 8.885 -7.754 -19.147 1.00 12.88 114 VAL B N 1
ATOM 1344 C CA . VAL B 2 113 ? 8.488 -6.367 -19.407 1.00 13.02 114 VAL B CA 1
ATOM 1345 C C . VAL B 2 113 ? 7.814 -5.683 -18.216 1.00 12.76 114 VAL B C 1
ATOM 1346 O O . VAL B 2 113 ? 8.084 -4.525 -17.974 1.00 13.07 114 VAL B O 1
ATOM 1350 N N . TYR B 2 114 ? 7.003 -6.426 -17.493 1.00 12.05 115 TYR B N 1
ATOM 1351 C CA . TYR B 2 114 ? 6.211 -5.897 -16.394 1.00 12.46 115 TYR B CA 1
ATOM 1352 C C . TYR B 2 114 ? 6.622 -6.562 -15.104 1.00 12.84 115 TYR B C 1
ATOM 1353 O O . TYR B 2 114 ? 6.951 -7.736 -15.074 1.00 12.67 115 TYR B O 1
ATOM 1362 N N . TRP B 2 115 ? 6.627 -5.757 -14.038 1.00 13.22 116 TRP B N 1
ATOM 1363 C CA . TRP B 2 115 ? 7.114 -6.188 -12.734 1.00 13.82 116 TRP B CA 1
ATOM 1364 C C . TRP B 2 115 ? 6.102 -5.809 -11.684 1.00 13.62 116 TRP B C 1
ATOM 1365 O O . TRP B 2 115 ? 5.351 -4.868 -11.868 1.00 14.02 116 TRP B O 1
ATOM 1376 N N . GLY B 2 116 ? 6.080 -6.584 -10.614 1.00 13.17 117 GLY B N 1
ATOM 1377 C CA . GLY B 2 116 ? 5.253 -6.286 -9.486 1.00 13.72 117 GLY B CA 1
ATOM 1378 C C . GLY B 2 116 ? 5.887 -5.187 -8.618 1.00 14.35 117 GLY B C 1
ATOM 1379 O O . GLY B 2 116 ? 6.674 -4.368 -9.094 1.00 16.08 117 GLY B O 1
ATOM 1380 N N . GLN B 2 117 ? 5.541 -5.202 -7.347 1.00 14.33 118 GLN B N 1
ATOM 1381 C CA . GLN B 2 117 ? 5.955 -4.201 -6.390 1.00 13.59 118 GLN B CA 1
ATOM 1382 C C . GLN B 2 117 ? 7.122 -4.700 -5.551 1.00 13.90 118 GLN B C 1
ATOM 1383 O O . GLN B 2 117 ? 7.989 -3.903 -5.116 1.00 15.46 118 GLN B O 1
ATOM 1389 N N . GLY B 2 118 ? 7.108 -5.993 -5.278 1.00 14.11 119 GLY B N 1
ATOM 1390 C CA . GLY B 2 118 ? 8.020 -6.604 -4.327 1.00 14.02 119 GLY B CA 1
ATOM 1391 C C . GLY B 2 118 ? 7.390 -6.889 -2.984 1.00 13.80 119 GLY B C 1
ATOM 1392 O O . GLY B 2 118 ? 6.761 -6.026 -2.407 1.00 15.09 119 GLY B O 1
ATOM 1393 N N . THR B 2 119 ? 7.621 -8.090 -2.468 1.00 14.29 120 THR B N 1
ATOM 1394 C CA . THR B 2 119 ? 7.185 -8.443 -1.141 1.00 15.40 120 THR B CA 1
ATOM 1395 C C . THR B 2 119 ? 8.303 -9.178 -0.379 1.00 14.92 120 THR B C 1
ATOM 1396 O O . THR B 2 119 ? 9.003 -10.002 -0.950 1.00 14.99 120 THR B O 1
ATOM 1400 N N . GLN B 2 120 ? 8.487 -8.806 0.876 1.00 15.57 121 GLN B N 1
ATOM 1401 C CA . GLN B 2 120 ? 9.574 -9.380 1.682 1.00 16.10 121 GLN B CA 1
ATOM 1402 C C . GLN B 2 120 ? 9.185 -10.750 2.215 1.00 16.02 121 GLN B C 1
ATOM 1403 O O . GLN B 2 120 ? 8.106 -10.914 2.800 1.00 18.17 121 GLN B O 1
ATOM 1409 N N . VAL B 2 121 ? 10.081 -11.709 2.043 1.00 15.72 122 VAL B N 1
ATOM 1410 C CA . VAL B 2 121 ? 9.966 -12.980 2.702 1.00 16.41 122 VAL B CA 1
ATOM 1411 C C . VAL B 2 121 ? 11.233 -13.130 3.576 1.00 16.47 122 VAL B C 1
ATOM 1412 O O . VAL B 2 121 ? 12.376 -13.027 3.081 1.00 17.53 122 VAL B O 1
ATOM 1416 N N . THR B 2 122 ? 11.028 -13.350 4.855 1.00 17.92 123 THR B N 1
ATOM 1417 C CA . THR B 2 122 ? 12.134 -13.507 5.803 1.00 18.84 123 THR B CA 1
ATOM 1418 C C . THR B 2 122 ? 12.127 -14.894 6.394 1.00 19.34 123 THR B C 1
ATOM 1419 O O . THR B 2 122 ? 11.152 -15.305 7.016 1.00 20.61 123 THR B O 1
ATOM 1423 N N . VAL B 2 123 ? 13.210 -15.627 6.202 1.00 20.25 124 VAL B N 1
ATOM 1424 C CA . VAL B 2 123 ? 13.302 -16.887 6.920 1.00 21.60 124 VAL B CA 1
ATOM 1425 C C . VAL B 2 123 ? 14.129 -16.736 8.186 1.00 21.86 124 VAL B C 1
ATOM 1426 O O . VAL B 2 123 ? 15.272 -16.298 8.178 1.00 23.05 124 VAL B O 1
ATOM 1430 N N . SER B 2 124 ? 13.429 -16.902 9.303 1.00 22.35 125 SER B N 1
ATOM 1431 C CA . SER B 2 124 ? 13.994 -16.594 10.612 1.00 24.64 125 SER B CA 1
ATOM 1432 C C . SER B 2 124 ? 13.416 -17.543 11.621 1.00 25.80 125 SER B C 1
ATOM 1433 O O . SER B 2 124 ? 12.218 -17.841 11.581 1.00 27.10 125 SER B O 1
ATOM 1436 N N . SER B 2 125 ? 14.263 -17.993 12.528 1.00 26.99 126 SER B N 1
ATOM 1437 C CA . SER B 2 125 ? 13.871 -18.913 13.599 1.00 29.27 126 SER B CA 1
ATOM 1438 C C . SER B 2 125 ? 13.048 -18.216 14.672 1.00 35.66 126 SER B C 1
ATOM 1439 O O . SER B 2 125 ? 12.499 -18.895 15.520 1.00 38.94 126 SER B O 1
ATOM 1442 N N . HIS B 2 126 ? 12.995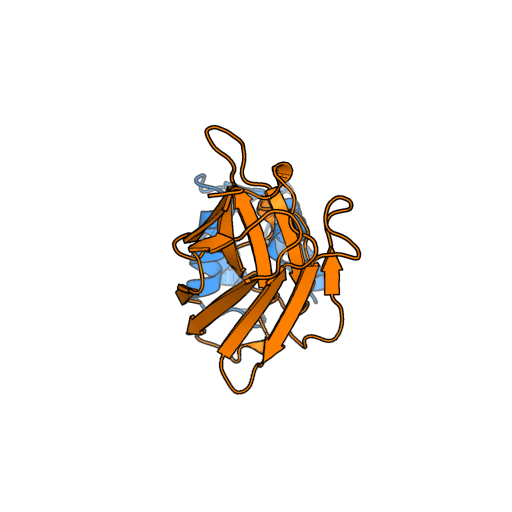 -16.880 14.659 1.00 39.85 127 HIS B N 1
ATOM 1443 C CA . HIS B 2 126 ? 12.089 -16.094 15.548 1.00 49.90 127 HIS B CA 1
ATOM 1444 C C . HIS B 2 126 ? 12.752 -14.835 16.115 1.00 57.54 127 HIS B C 1
ATOM 1445 O O . HIS B 2 126 ? 12.221 -13.721 15.973 1.00 65.52 127 HIS B O 1
#

Nearest PDB structures (foldseek):
  4gft-assembly1_A  TM=1.016E+00  e=1.527E-10  Plasmodium falciparum 3D7
  2auc-assembly1_A  TM=9.541E-01  e=1.295E-07  Plasmodium knowlesi
  5wsu-assembly2_B  TM=6.882E-01  e=8.142E-02  Homo sapiens
  2m7n-assembly1_A  TM=6.530E-01  e=1.056E+00  Entamoeba histolytica
  2y4q-assembly1_A  TM=5.957E-01  e=1.693E+00  Homo sapiens

Radius of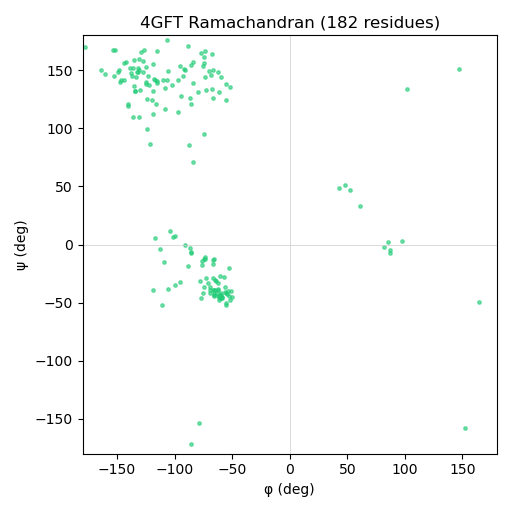 gyration: 18.02 Å; Cα contacts (8 Å, |Δi|>4): 402; chains: 2; bounding box: 32×35×61 Å

InterPro domains:
  IPR002048 EF-hand domain [PF13405] (143-172)
  IPR002048 EF-hand domain [PS50222] (139-174)
  IPR011992 EF-hand domain pair [SSF47473] (84-200)
  IPR049007 Myosin A tail domain interacting protein, EF-hand domain [PF21550] (67-136)
  IPR050230 Calmodulin/Myosin light chain/Troponin C-like [PTHR23048] (80-200)

B-factor: mean 25.4, std 16.35, range [10.84, 113.56]

CATH classification: 1.10.238.10

GO terms:
  GO:0070258 inner membrane pellicle complex (C, IDA)
  GO:0005515 protein binding (F, IPI)
  GO:0160055 glideosome (C, IDA)

Foldseek 3Di:
DLVVLQVVVCVPPVVSPLKDFLVVSLVSVVVDPDDSVRSVVLVVVVDPDGIDNVVVSCVPPPD/DAKAKDFADEDAQQAKTKMKIADDDPDQQLFKKKFKWWDAPPGDIFGAKIAFSVRPDIDGDPVQPPAWDWGADSVRRMIMIMGGNDDQVPWTWMKMFIASGRDDDRDPVRTDGIYDTGTHGHDND

Secondary structure (DSSP, 8-state):
-HHHHHHHHHHH-TT--SEEEHHHHHHHHH-----HHHHHHHHHHH-SSSEEEHHHHIIIII-/-EEEEE--EEE-TT--EEEEEEEE-SS-GGGS-EEEEEE-TTS--EEEEEE-TTS--EEE-GGGTTTEEEEEEGGGTEEEEEE-S--GGG-EEEEEEE-SSSS---SGGG--EE---EEEEE---

Organism: Plasmodium falciparum (isolate 3D7) (NCBI:txid36329)

Solvent-accessible surface area: 9289 Å² total